Protein AF-A0AAU4NCE7-F1 (afdb_monomer_lite)

Radius of gyration: 22.69 Å; chains: 1; bounding box: 52×65×54 Å

Secondary structure (DSSP, 8-state):
--EETTEE--GGGSPPP-SS-HHHHHHHHHHHHHHHHHHHHHHHHHHHHHHHT--TTTHHHHHHHHHHHHHHHHHHHHHTT---HHHHHHHHHHHH-GGGHHHHHHHS-GGGTTT----SHHHHHHHHHHH-EE-SSTT-EEESSHHHHHHHHHHHHTTPEE---TT-TTEEEEEE-TT--EEEEEE-TTT--EEEEEE-TT--SPEEEEE-

pLDDT: mean 73.83, std 20.08, range [31.94, 96.88]

Structure (mmCIF, N/CA/C/O backbone):
data_AF-A0AAU4NCE7-F1
#
_entry.id   AF-A0AAU4NCE7-F1
#
loop_
_atom_site.group_PDB
_atom_site.id
_atom_site.type_symbol
_atom_site.label_atom_id
_atom_site.label_alt_id
_atom_site.label_comp_id
_atom_site.label_asym_id
_atom_site.label_entity_id
_atom_site.label_seq_id
_atom_site.pdbx_PDB_ins_code
_atom_site.Cartn_x
_atom_site.Cartn_y
_atom_site.Cartn_z
_atom_site.occupancy
_atom_site.B_iso_or_equiv
_atom_site.auth_seq_id
_atom_site.auth_comp_id
_atom_site.auth_asym_id
_atom_site.auth_atom_id
_atom_site.pdbx_PDB_model_num
ATOM 1 N N . MET A 1 1 ? 15.238 41.639 -14.223 1.00 40.75 1 MET A N 1
ATOM 2 C CA . MET A 1 1 ? 13.980 40.870 -14.276 1.00 40.75 1 MET A CA 1
ATOM 3 C C . MET A 1 1 ? 14.141 39.843 -15.374 1.00 40.75 1 MET A C 1
ATOM 5 O O . MET A 1 1 ? 14.480 40.242 -16.480 1.00 40.75 1 MET A O 1
ATOM 9 N N . ALA A 1 2 ? 14.028 38.560 -15.041 1.00 44.84 2 ALA A N 1
ATOM 10 C CA . ALA A 1 2 ? 13.994 37.487 -16.028 1.00 44.84 2 ALA A CA 1
ATOM 11 C C . ALA A 1 2 ? 12.524 37.169 -16.323 1.00 44.84 2 ALA A C 1
ATOM 13 O O . ALA A 1 2 ? 11.713 37.114 -15.399 1.00 44.84 2 ALA A O 1
ATOM 14 N N . GLU A 1 3 ? 12.193 37.033 -17.601 1.00 35.03 3 GLU A N 1
ATOM 15 C CA . GLU A 1 3 ? 10.848 36.752 -18.091 1.00 35.03 3 GLU A CA 1
ATOM 16 C C . GLU A 1 3 ? 10.830 35.312 -18.604 1.00 35.03 3 GLU A C 1
ATOM 18 O O . GLU A 1 3 ? 11.649 34.943 -19.448 1.00 35.03 3 GLU A O 1
ATOM 23 N N . ALA A 1 4 ? 9.926 34.498 -18.067 1.00 34.50 4 ALA A N 1
ATOM 24 C CA . ALA A 1 4 ? 9.590 33.195 -18.618 1.00 34.50 4 ALA A CA 1
ATOM 25 C C . ALA A 1 4 ? 8.107 33.241 -18.992 1.00 34.50 4 ALA A C 1
ATOM 27 O O . ALA A 1 4 ? 7.252 33.395 -18.123 1.00 34.50 4 ALA A O 1
ATOM 28 N N . ASP A 1 5 ? 7.835 33.180 -20.295 1.00 44.72 5 ASP A N 1
ATOM 29 C CA . ASP A 1 5 ? 6.490 33.079 -20.875 1.00 44.72 5 ASP A CA 1
ATOM 30 C C . ASP A 1 5 ? 5.496 34.168 -20.406 1.00 44.72 5 ASP A C 1
ATOM 32 O O . ASP A 1 5 ? 4.364 33.898 -20.015 1.00 44.72 5 ASP A O 1
ATOM 36 N N . GLY A 1 6 ? 5.932 35.436 -20.402 1.00 42.16 6 GLY A N 1
ATOM 37 C CA . GLY A 1 6 ? 5.073 36.593 -20.106 1.00 42.16 6 GLY A CA 1
ATOM 38 C C . GLY A 1 6 ? 4.747 36.823 -18.625 1.00 42.16 6 GLY A C 1
ATOM 39 O O . GLY A 1 6 ? 4.066 37.796 -18.293 1.00 42.16 6 GLY A O 1
ATOM 40 N N . CYS A 1 7 ? 5.247 35.981 -17.716 1.00 31.94 7 CYS A N 1
ATOM 41 C CA . CYS A 1 7 ? 5.107 36.179 -16.275 1.00 31.94 7 CYS A CA 1
ATOM 42 C C . CYS A 1 7 ? 6.356 36.846 -15.679 1.00 31.94 7 CYS A C 1
ATOM 44 O O . CYS A 1 7 ? 7.469 36.320 -15.740 1.00 31.94 7 CYS A O 1
ATOM 46 N N . LEU A 1 8 ? 6.160 38.012 -15.055 1.00 41.03 8 LEU A N 1
ATOM 47 C CA . LEU A 1 8 ? 7.196 38.709 -14.291 1.00 41.03 8 LEU A CA 1
ATOM 48 C C . LEU A 1 8 ? 7.414 37.992 -12.953 1.00 41.03 8 LEU A C 1
ATOM 50 O O . LEU A 1 8 ? 6.585 38.095 -12.050 1.00 41.03 8 LEU A O 1
ATOM 54 N N . VAL A 1 9 ? 8.533 37.281 -12.820 1.00 42.22 9 VAL A N 1
ATOM 55 C CA . VAL A 1 9 ? 8.905 36.595 -11.574 1.00 42.22 9 VAL A CA 1
ATOM 56 C C . VAL A 1 9 ? 9.708 37.541 -10.677 1.00 42.22 9 VAL A C 1
ATOM 58 O O . VAL A 1 9 ? 10.647 38.209 -11.128 1.00 42.22 9 VAL A O 1
ATOM 61 N N . ALA A 1 10 ? 9.317 37.623 -9.403 1.00 44.19 10 ALA A N 1
ATOM 62 C CA . ALA A 1 10 ? 9.968 38.469 -8.411 1.00 44.19 10 ALA A CA 1
ATOM 63 C C . ALA A 1 10 ? 11.375 37.931 -8.044 1.00 44.19 10 ALA A C 1
ATOM 65 O O . ALA A 1 10 ? 11.602 36.720 -8.079 1.00 44.19 10 ALA A O 1
ATOM 66 N N . PRO A 1 11 ? 12.362 38.799 -7.735 1.00 45.28 11 PRO A N 1
ATOM 67 C CA . PRO A 1 11 ? 13.763 38.386 -7.576 1.00 45.28 11 PRO A CA 1
ATOM 68 C C . PRO A 1 11 ? 14.018 37.423 -6.407 1.00 45.28 11 PRO A C 1
ATOM 70 O O . PRO A 1 11 ? 15.005 36.694 -6.420 1.00 45.28 11 PRO A O 1
ATOM 73 N N . ASP A 1 12 ? 13.136 37.408 -5.411 1.00 43.97 12 ASP A N 1
ATOM 74 C CA . ASP A 1 12 ? 13.156 36.514 -4.250 1.00 43.97 12 ASP A CA 1
ATOM 75 C C . ASP A 1 12 ? 12.801 35.058 -4.599 1.00 43.97 12 ASP A C 1
ATOM 77 O O . ASP A 1 12 ? 13.105 34.156 -3.825 1.00 43.97 12 ASP A O 1
ATOM 81 N N . TRP A 1 13 ? 12.235 34.816 -5.786 1.00 36.81 13 TRP A N 1
ATOM 82 C CA . TRP A 1 13 ? 11.986 33.478 -6.338 1.00 36.81 13 TRP A CA 1
ATOM 83 C C . TRP A 1 13 ? 13.136 32.987 -7.228 1.00 36.81 13 TRP A C 1
ATOM 85 O O . TRP A 1 13 ? 13.137 31.840 -7.674 1.00 36.81 13 TRP A O 1
ATOM 95 N N . SER A 1 14 ? 14.129 33.840 -7.502 1.00 39.47 14 SER A N 1
ATOM 96 C CA . SER A 1 14 ? 15.312 33.447 -8.263 1.00 39.47 14 SER A CA 1
ATOM 97 C C . SER A 1 14 ? 16.419 32.982 -7.318 1.00 39.47 14 SER A C 1
ATOM 99 O O . SER A 1 14 ? 17.022 33.773 -6.594 1.00 39.47 14 SER A O 1
ATOM 101 N N . VAL A 1 15 ? 16.691 31.676 -7.316 1.00 39.25 15 VAL A N 1
ATOM 102 C CA . VAL A 1 15 ? 17.840 31.111 -6.599 1.00 39.25 15 VAL A CA 1
ATOM 103 C C . VAL A 1 15 ? 19.118 31.618 -7.271 1.00 39.25 15 VAL A C 1
ATOM 105 O O . VAL A 1 15 ? 19.360 31.364 -8.453 1.00 39.25 15 VAL A O 1
ATOM 108 N N . VAL A 1 16 ? 19.925 32.368 -6.519 1.00 40.28 16 VAL A N 1
ATOM 109 C CA . VAL A 1 16 ? 21.229 32.872 -6.965 1.00 40.28 16 VAL A CA 1
ATOM 110 C C . VAL A 1 16 ? 22.142 31.694 -7.318 1.00 40.28 16 VAL A C 1
ATOM 112 O O . VAL A 1 16 ? 22.265 30.721 -6.579 1.00 40.28 16 VAL A O 1
ATOM 115 N N . SER A 1 17 ? 22.759 31.803 -8.491 1.00 44.19 17 SER A N 1
ATOM 116 C CA . SER A 1 17 ? 23.500 30.764 -9.198 1.00 44.19 17 SER A CA 1
ATOM 117 C C . SER A 1 17 ? 24.723 30.223 -8.460 1.00 44.19 17 SER A C 1
ATOM 119 O O . SER A 1 17 ? 25.537 31.006 -7.978 1.00 44.19 17 SER A O 1
ATOM 121 N N . ASN A 1 18 ? 24.957 28.916 -8.607 1.00 38.50 18 ASN A N 1
ATOM 122 C CA . ASN A 1 18 ? 26.301 28.360 -8.755 1.00 38.50 18 ASN A CA 1
ATOM 123 C C . ASN A 1 18 ? 26.332 27.353 -9.924 1.00 38.50 18 ASN A C 1
ATOM 125 O O . ASN A 1 18 ? 25.917 26.207 -9.803 1.00 38.50 18 ASN A O 1
ATOM 129 N N . GLY A 1 19 ? 26.852 27.798 -11.069 1.00 47.31 19 GLY A N 1
ATOM 130 C CA . GLY A 1 19 ? 27.834 27.020 -11.834 1.00 47.31 19 GLY A CA 1
ATOM 131 C C . GLY A 1 19 ? 27.413 25.940 -12.838 1.00 47.31 19 GLY A C 1
ATOM 132 O O . GLY A 1 19 ? 28.284 25.538 -13.603 1.00 47.31 19 GLY A O 1
ATOM 133 N N . VAL A 1 20 ? 26.156 25.496 -12.934 1.00 47.47 20 VAL A N 1
ATOM 134 C CA . VAL A 1 20 ? 25.699 24.643 -14.055 1.00 47.47 20 VAL A CA 1
ATOM 135 C C . VAL A 1 20 ? 24.314 25.110 -14.488 1.00 47.47 20 VAL A C 1
ATOM 137 O O . VAL A 1 20 ? 23.432 25.295 -13.655 1.00 47.47 20 VAL A O 1
ATOM 140 N N . SER A 1 21 ? 24.125 25.358 -15.787 1.00 51.94 21 SER A N 1
ATOM 141 C CA . SER A 1 21 ? 22.818 25.727 -16.339 1.00 51.94 21 SER A CA 1
ATOM 142 C C . SER A 1 21 ? 21.788 24.675 -15.921 1.00 51.94 21 SER A C 1
ATOM 144 O O . SER A 1 21 ? 21.914 23.513 -16.300 1.00 51.94 21 SER A O 1
ATOM 146 N N . HIS A 1 22 ? 20.780 25.065 -15.138 1.00 46.03 22 HIS A N 1
ATOM 147 C CA . HIS A 1 22 ? 19.687 24.182 -14.711 1.00 46.03 22 HIS A CA 1
ATOM 148 C C . HIS A 1 22 ? 19.039 23.494 -15.926 1.00 46.03 22 HIS A C 1
ATOM 150 O O . HIS A 1 22 ? 18.684 22.325 -15.872 1.00 46.03 22 HIS A O 1
ATOM 156 N N . THR A 1 23 ? 18.997 24.185 -17.069 1.00 47.62 23 THR A N 1
ATOM 157 C CA . THR A 1 23 ? 18.570 23.645 -18.364 1.00 47.62 23 THR A CA 1
ATOM 158 C C . THR A 1 23 ? 19.482 22.529 -18.870 1.00 47.62 23 THR A C 1
ATOM 160 O O . THR A 1 23 ? 18.984 21.553 -19.411 1.00 47.62 23 THR A O 1
ATOM 163 N N . ALA A 1 24 ? 20.801 22.639 -18.693 1.00 47.50 24 ALA A N 1
ATOM 164 C CA . ALA A 1 24 ? 21.745 21.583 -19.063 1.00 47.50 24 ALA A CA 1
ATOM 165 C C . ALA A 1 24 ? 21.629 20.365 -18.136 1.00 47.50 24 ALA A C 1
ATOM 167 O O . ALA A 1 24 ? 21.729 19.237 -18.607 1.00 47.50 24 ALA A O 1
ATOM 168 N N . VAL A 1 25 ? 21.361 20.584 -16.845 1.00 45.47 25 VAL A N 1
ATOM 169 C CA . VAL A 1 25 ? 21.084 19.502 -15.890 1.00 45.47 25 VAL A CA 1
ATOM 170 C C . VAL A 1 25 ? 19.778 18.799 -16.258 1.00 45.47 25 VAL A C 1
ATOM 172 O O . VAL A 1 25 ? 19.783 17.587 -16.432 1.00 45.47 25 VAL A O 1
ATOM 175 N N . ILE A 1 26 ? 18.686 19.538 -16.468 1.00 46.19 26 ILE A N 1
ATOM 176 C CA . ILE A 1 26 ? 17.392 18.978 -16.888 1.00 46.19 26 ILE A CA 1
ATOM 177 C C . ILE A 1 26 ? 17.526 18.255 -18.233 1.00 46.19 26 ILE A C 1
ATOM 179 O O . ILE A 1 26 ? 17.057 17.132 -18.367 1.00 46.19 26 ILE A O 1
ATOM 183 N N . ALA A 1 27 ? 18.220 18.840 -19.213 1.00 50.22 27 ALA A N 1
ATOM 184 C CA . ALA A 1 27 ? 18.457 18.199 -20.504 1.00 50.22 27 ALA A CA 1
ATOM 185 C C . ALA A 1 27 ? 19.277 16.907 -20.372 1.00 50.22 27 ALA A C 1
ATOM 187 O O . ALA A 1 27 ? 18.973 15.929 -21.048 1.00 50.22 27 ALA A O 1
ATOM 188 N N . ALA A 1 28 ? 20.276 16.874 -19.484 1.00 50.19 28 ALA A N 1
ATOM 189 C CA . ALA A 1 28 ? 21.044 15.664 -19.206 1.00 50.19 28 ALA A CA 1
ATOM 190 C C . ALA A 1 28 ? 20.180 14.571 -18.555 1.00 50.19 28 ALA A C 1
ATOM 192 O O . ALA A 1 28 ? 20.291 13.412 -18.941 1.00 50.19 28 ALA A O 1
ATOM 193 N N . HIS A 1 29 ? 19.279 14.932 -17.635 1.00 45.22 29 HIS A N 1
ATOM 194 C CA . HIS A 1 29 ? 18.345 13.980 -17.021 1.00 45.22 29 HIS A CA 1
ATOM 195 C C . HIS A 1 29 ? 17.312 13.464 -18.032 1.00 45.22 29 HIS A C 1
ATOM 197 O O . HIS A 1 29 ? 17.079 12.262 -18.102 1.00 45.22 29 HIS A O 1
ATOM 203 N N . VAL A 1 30 ? 16.753 14.336 -18.878 1.00 49.53 30 VAL A N 1
ATOM 204 C CA . VAL A 1 30 ? 15.848 13.940 -19.973 1.00 49.53 30 VAL A CA 1
ATOM 205 C C . VAL A 1 30 ? 16.557 13.009 -20.958 1.00 49.53 30 VAL A C 1
ATOM 207 O O . VAL A 1 30 ? 15.980 12.016 -21.394 1.00 49.53 30 VAL A O 1
ATOM 210 N N . GLN A 1 31 ? 17.819 13.288 -21.288 1.00 55.53 31 GLN A N 1
ATOM 211 C CA . GLN A 1 31 ? 18.601 12.431 -22.173 1.00 55.53 31 GLN A CA 1
ATOM 212 C C . GLN A 1 31 ? 18.894 11.066 -21.535 1.00 55.53 31 GLN A C 1
ATOM 214 O O . GLN A 1 31 ? 18.734 10.048 -22.203 1.00 55.53 31 GLN A O 1
ATOM 219 N N . ALA A 1 32 ? 19.242 11.031 -20.245 1.00 50.78 32 ALA A N 1
ATOM 220 C CA . ALA A 1 32 ? 19.423 9.785 -19.503 1.00 50.78 32 ALA A CA 1
ATOM 221 C C . ALA A 1 32 ? 18.132 8.947 -19.468 1.00 50.78 32 ALA A C 1
ATOM 223 O O . ALA A 1 32 ? 18.189 7.733 -19.647 1.00 50.78 32 ALA A O 1
ATOM 224 N N . LEU A 1 33 ? 16.970 9.596 -19.329 1.00 44.59 33 LEU A N 1
ATOM 225 C CA . LEU A 1 33 ? 15.654 8.954 -19.395 1.00 44.59 33 LEU A CA 1
ATOM 226 C C . LEU A 1 33 ? 15.401 8.310 -20.770 1.00 44.59 33 LEU A C 1
ATOM 228 O O . LEU A 1 33 ? 14.991 7.157 -20.854 1.00 44.59 33 LEU A O 1
ATOM 232 N N . ILE A 1 34 ? 15.689 9.041 -21.853 1.00 52.47 34 ILE A N 1
ATOM 233 C CA . ILE A 1 34 ? 15.546 8.557 -23.237 1.00 52.47 34 ILE A CA 1
ATOM 234 C C . ILE A 1 34 ? 16.486 7.376 -23.512 1.00 52.47 34 ILE A C 1
ATOM 236 O O . ILE A 1 34 ? 16.123 6.443 -24.231 1.00 52.47 34 ILE A O 1
ATOM 240 N N . ASP A 1 35 ? 17.706 7.418 -22.982 1.00 54.69 35 ASP A N 1
ATOM 241 C CA . ASP A 1 35 ? 18.686 6.354 -23.186 1.00 54.69 35 ASP A CA 1
ATOM 242 C C . ASP A 1 35 ? 18.330 5.098 -22.377 1.00 54.69 35 ASP A C 1
ATOM 244 O O . ASP A 1 35 ? 18.462 3.987 -22.898 1.00 54.69 35 ASP A O 1
ATOM 248 N N . ALA A 1 36 ? 17.790 5.263 -21.166 1.00 48.75 36 ALA A N 1
ATOM 249 C CA . ALA A 1 36 ? 17.225 4.173 -20.375 1.00 48.75 36 ALA A CA 1
ATOM 250 C C . ALA A 1 36 ? 16.020 3.521 -21.079 1.00 48.75 36 ALA A C 1
ATOM 252 O O . ALA A 1 36 ? 15.986 2.298 -21.206 1.00 48.75 36 ALA A O 1
ATOM 253 N N . ASP A 1 37 ? 15.095 4.318 -21.627 1.00 48.91 37 ASP A N 1
ATOM 254 C CA . ASP A 1 37 ? 13.931 3.829 -22.381 1.00 48.91 37 ASP A CA 1
ATOM 255 C C . ASP A 1 37 ? 14.347 3.042 -23.637 1.00 48.91 37 ASP A C 1
ATOM 257 O O . ASP A 1 37 ? 13.882 1.927 -23.878 1.00 48.91 37 ASP A O 1
ATOM 261 N N . LYS A 1 38 ? 15.327 3.550 -24.400 1.00 54.47 38 LYS A N 1
ATOM 262 C CA . LYS A 1 38 ? 15.902 2.823 -25.548 1.00 54.47 38 LYS A CA 1
ATOM 263 C C . LYS A 1 38 ? 16.593 1.525 -25.142 1.00 54.47 38 LYS A C 1
ATOM 265 O O . LYS A 1 38 ? 16.546 0.558 -25.902 1.00 54.47 38 LYS A O 1
ATOM 270 N N . SER A 1 39 ? 17.280 1.515 -24.001 1.00 47.66 39 SER A N 1
ATOM 271 C CA . SER A 1 39 ? 17.941 0.319 -23.477 1.00 47.66 39 SER A CA 1
ATOM 272 C C . SER A 1 39 ? 16.909 -0.738 -23.087 1.00 47.66 39 SER A C 1
ATOM 274 O O . SER A 1 39 ? 17.004 -1.879 -23.531 1.00 47.66 39 SER A O 1
ATOM 276 N N . ALA A 1 40 ? 15.862 -0.340 -22.359 1.00 47.00 40 ALA A N 1
ATOM 277 C CA . ALA A 1 40 ? 14.758 -1.217 -21.984 1.00 47.00 40 ALA A CA 1
ATOM 278 C C . ALA A 1 40 ? 14.029 -1.779 -23.216 1.00 47.00 40 ALA A C 1
ATOM 280 O O . ALA A 1 40 ? 13.801 -2.984 -23.298 1.00 47.00 40 ALA A O 1
ATOM 281 N N . ALA A 1 41 ? 13.733 -0.937 -24.212 1.00 48.50 41 ALA A N 1
ATOM 282 C CA . ALA A 1 41 ? 13.094 -1.366 -25.454 1.00 48.50 41 ALA A CA 1
ATOM 283 C C . ALA A 1 41 ? 13.927 -2.410 -26.218 1.00 48.50 41 ALA A C 1
ATOM 285 O O . ALA A 1 41 ? 13.368 -3.382 -26.719 1.00 48.50 41 ALA A O 1
ATOM 286 N N . ARG A 1 42 ? 15.258 -2.249 -26.271 1.00 54.78 42 ARG A N 1
ATOM 287 C CA . ARG A 1 42 ? 16.162 -3.235 -26.890 1.00 54.78 42 ARG A CA 1
ATOM 288 C C . ARG A 1 42 ? 16.213 -4.539 -26.111 1.00 54.78 42 ARG A C 1
ATOM 290 O O . ARG A 1 42 ? 16.115 -5.591 -26.718 1.00 54.78 42 ARG A O 1
ATOM 297 N N . SER A 1 43 ? 16.293 -4.477 -24.785 1.00 49.03 43 SER A N 1
ATOM 298 C CA . SER A 1 43 ? 16.284 -5.679 -23.948 1.00 49.03 43 SER A CA 1
ATOM 299 C C . SER A 1 43 ? 14.977 -6.466 -24.080 1.00 49.03 43 SER A C 1
ATOM 301 O O . SER A 1 43 ? 14.999 -7.694 -24.075 1.00 49.03 43 SER A O 1
ATOM 303 N N . ILE A 1 44 ? 13.842 -5.777 -24.240 1.00 50.34 44 ILE A N 1
ATOM 304 C CA . ILE A 1 44 ? 12.545 -6.408 -24.525 1.00 50.34 44 ILE A CA 1
ATOM 305 C C . ILE A 1 44 ? 12.543 -7.048 -25.919 1.00 50.34 44 ILE A C 1
ATOM 307 O O . ILE A 1 44 ? 12.027 -8.156 -26.065 1.00 50.34 44 ILE A O 1
ATOM 311 N N . ASP A 1 45 ? 13.111 -6.386 -26.928 1.00 54.56 45 ASP A N 1
ATOM 312 C CA . ASP A 1 45 ? 13.208 -6.913 -28.296 1.00 54.56 45 ASP A CA 1
ATOM 313 C C . ASP A 1 45 ? 14.125 -8.148 -28.357 1.00 54.56 45 ASP A C 1
ATOM 315 O O . ASP A 1 45 ? 13.739 -9.179 -28.902 1.00 54.56 45 ASP A O 1
ATOM 319 N N . ASP A 1 46 ? 15.274 -8.104 -27.679 1.00 52.44 46 ASP A N 1
ATOM 320 C CA . ASP A 1 46 ? 16.214 -9.223 -27.555 1.00 52.44 46 ASP A CA 1
ATOM 321 C C . ASP A 1 46 ? 15.589 -10.407 -26.795 1.00 52.44 46 ASP A C 1
ATOM 323 O O . ASP A 1 46 ? 15.709 -11.562 -27.213 1.00 52.44 46 ASP A O 1
ATOM 327 N N . ALA A 1 47 ? 14.864 -10.136 -25.703 1.00 48.44 47 ALA A N 1
ATOM 328 C CA . ALA A 1 47 ? 14.125 -11.160 -24.966 1.00 48.44 47 ALA A CA 1
ATOM 329 C C . ALA A 1 47 ? 12.978 -11.757 -25.802 1.00 48.44 47 ALA A C 1
ATOM 331 O O . ALA A 1 47 ? 12.739 -12.965 -25.754 1.00 48.44 47 ALA A O 1
ATOM 332 N N . SER A 1 48 ? 12.296 -10.933 -26.603 1.00 48.72 48 SER A N 1
ATOM 333 C CA . SER A 1 48 ? 11.227 -11.361 -27.516 1.00 48.72 48 SER A CA 1
ATOM 334 C C . SER A 1 48 ? 11.764 -12.204 -28.672 1.00 48.72 48 SER A C 1
ATOM 336 O O . SER A 1 48 ? 11.162 -13.218 -29.022 1.00 48.72 48 SER A O 1
ATOM 338 N N . ALA A 1 49 ? 12.917 -11.839 -29.234 1.00 54.41 49 ALA A N 1
ATOM 339 C CA . ALA A 1 49 ? 13.605 -12.622 -30.254 1.00 54.41 49 ALA A CA 1
ATOM 340 C C . ALA A 1 49 ? 14.043 -13.988 -29.703 1.00 54.41 49 ALA A C 1
ATOM 342 O O . ALA A 1 49 ? 13.797 -15.013 -30.334 1.00 54.41 49 ALA A O 1
ATOM 343 N N . ALA A 1 50 ? 14.588 -14.022 -28.483 1.00 49.09 50 ALA A N 1
ATOM 344 C CA . ALA A 1 50 ? 14.964 -15.266 -27.816 1.00 49.09 50 ALA A CA 1
ATOM 345 C C . ALA A 1 50 ? 13.759 -16.187 -27.526 1.00 49.09 50 ALA A C 1
ATOM 347 O O . ALA A 1 50 ? 13.895 -17.406 -27.597 1.00 49.09 50 ALA A O 1
ATOM 348 N N . LEU A 1 51 ? 12.574 -15.625 -27.247 1.00 43.88 51 LEU A N 1
ATOM 349 C CA . LEU A 1 51 ? 11.325 -16.379 -27.055 1.00 43.88 51 LEU A CA 1
ATOM 350 C C . LEU A 1 51 ? 10.824 -17.065 -28.335 1.00 43.88 51 LEU A C 1
ATOM 352 O O . LEU A 1 51 ? 10.205 -18.129 -28.259 1.00 43.88 51 LEU A O 1
ATOM 356 N N . LEU A 1 52 ? 11.073 -16.471 -29.506 1.00 55.72 52 LEU A N 1
ATOM 357 C CA . LEU A 1 52 ? 10.645 -17.013 -30.800 1.00 55.72 52 LEU A CA 1
ATOM 358 C C . LEU A 1 52 ? 11.494 -18.214 -31.259 1.00 55.72 52 LEU A C 1
ATOM 360 O O . LEU A 1 52 ? 11.012 -19.018 -32.057 1.00 55.72 52 LEU A O 1
ATOM 364 N N . ASP A 1 53 ? 12.699 -18.380 -30.707 1.00 58.00 53 ASP A N 1
ATOM 365 C CA . ASP A 1 53 ? 13.643 -19.451 -31.063 1.00 58.00 53 ASP A CA 1
ATOM 366 C C . ASP A 1 53 ? 13.442 -20.770 -30.275 1.00 58.00 53 ASP A C 1
ATOM 368 O O . ASP A 1 53 ? 14.072 -21.784 -30.580 1.00 58.00 53 ASP A O 1
ATOM 372 N N . GLY A 1 54 ? 12.508 -20.820 -29.313 1.00 46.44 54 GLY A N 1
ATOM 373 C CA . GLY A 1 54 ? 11.904 -22.077 -28.837 1.00 46.44 54 GLY A CA 1
ATOM 374 C C . GLY A 1 54 ? 12.709 -22.955 -27.856 1.00 46.44 54 GLY A C 1
ATOM 375 O O . GLY A 1 54 ? 12.342 -24.114 -27.655 1.00 46.44 54 GLY A O 1
ATOM 376 N N . GLU A 1 55 ? 13.755 -22.454 -27.193 1.00 46.00 55 GLU A N 1
ATOM 377 C CA . GLU A 1 55 ? 14.535 -23.215 -26.192 1.00 46.00 55 GLU A CA 1
ATOM 378 C C . GLU A 1 55 ? 13.910 -23.142 -24.779 1.00 46.00 55 GLU A C 1
ATOM 380 O O . GLU A 1 55 ? 13.882 -22.070 -24.196 1.00 46.00 55 GLU A O 1
ATOM 385 N N . PRO A 1 56 ? 13.491 -24.244 -24.123 1.00 42.75 56 PRO A N 1
ATOM 386 C CA . PRO A 1 56 ? 12.700 -24.239 -22.875 1.00 42.75 56 PRO A CA 1
ATOM 387 C C . PRO A 1 56 ? 13.408 -23.730 -21.589 1.00 42.75 56 PRO A C 1
ATOM 389 O O . PRO A 1 56 ? 13.050 -24.117 -20.480 1.00 42.75 56 PRO A O 1
ATOM 392 N N . ARG A 1 57 ? 14.383 -22.822 -21.694 1.00 42.41 57 ARG A N 1
ATOM 393 C CA . ARG A 1 57 ? 15.079 -22.143 -20.586 1.00 42.41 57 ARG A CA 1
ATOM 394 C C . ARG A 1 57 ? 14.526 -20.735 -20.284 1.00 42.41 57 ARG A C 1
ATOM 396 O O . ARG A 1 57 ? 15.156 -19.969 -19.561 1.00 42.41 57 ARG A O 1
ATOM 403 N N . HIS A 1 58 ? 13.356 -20.390 -20.827 1.00 40.81 58 HIS A N 1
ATOM 404 C CA . HIS A 1 58 ? 12.822 -19.022 -20.939 1.00 40.81 58 HIS A CA 1
ATOM 405 C C . HIS A 1 58 ? 12.365 -18.319 -19.644 1.00 40.81 58 HIS A C 1
ATOM 407 O O . HIS A 1 58 ? 11.945 -17.170 -19.718 1.00 40.81 58 HIS A O 1
ATOM 413 N N . PHE A 1 59 ? 12.437 -18.943 -18.465 1.00 43.94 59 PHE A N 1
ATOM 414 C CA . PHE A 1 59 ? 11.989 -18.283 -17.226 1.00 43.94 59 PHE A CA 1
ATOM 415 C C . PHE A 1 59 ? 13.010 -17.254 -16.709 1.00 43.94 59 PHE A C 1
ATOM 417 O O . PHE A 1 59 ? 12.647 -16.182 -16.238 1.00 43.94 59 PHE A O 1
ATOM 424 N N . VAL A 1 60 ? 14.304 -17.553 -16.858 1.00 43.47 60 VAL A N 1
ATOM 425 C CA . VAL A 1 60 ? 15.392 -16.715 -16.331 1.00 43.47 60 VAL A CA 1
ATOM 426 C C . VAL A 1 60 ? 15.606 -15.435 -17.162 1.00 43.47 60 VAL A C 1
ATOM 428 O O . VAL A 1 60 ? 15.708 -14.371 -16.559 1.00 43.47 60 VAL A O 1
ATOM 431 N N . PRO A 1 61 ? 15.615 -15.459 -18.513 1.00 44.31 61 PRO A N 1
ATOM 432 C CA . PRO A 1 61 ? 15.814 -14.237 -19.303 1.00 44.31 61 PRO A CA 1
ATOM 433 C C . PRO A 1 61 ? 14.669 -13.223 -19.182 1.00 44.31 61 PRO A C 1
ATOM 435 O O . PRO A 1 61 ? 14.921 -12.023 -19.176 1.00 44.31 61 PRO A O 1
ATOM 438 N N . LEU A 1 62 ? 13.424 -13.693 -19.054 1.00 47.84 62 LEU A N 1
ATOM 439 C CA . LEU A 1 62 ? 12.240 -12.840 -18.909 1.00 47.84 62 LEU A CA 1
ATOM 440 C C . LEU A 1 62 ? 12.211 -12.148 -17.539 1.00 47.84 62 LEU A C 1
ATOM 442 O O . LEU A 1 62 ? 11.991 -10.942 -17.473 1.00 47.84 62 LEU A O 1
ATOM 446 N N . ALA A 1 63 ? 12.518 -12.889 -16.468 1.00 50.50 63 ALA A N 1
ATOM 447 C CA . ALA A 1 63 ? 12.652 -12.335 -15.121 1.00 50.50 63 ALA A CA 1
ATOM 448 C C . ALA A 1 63 ? 13.811 -11.327 -15.027 1.00 50.50 63 ALA A C 1
ATOM 450 O O . ALA A 1 63 ? 13.648 -10.252 -14.459 1.00 50.50 63 ALA A O 1
ATOM 451 N N . ILE A 1 64 ? 14.959 -11.625 -15.653 1.00 53.88 64 ILE A N 1
ATOM 452 C CA . ILE A 1 64 ? 16.085 -10.682 -15.736 1.00 53.88 64 ILE A CA 1
ATOM 453 C C . ILE A 1 64 ? 15.678 -9.427 -16.520 1.00 53.88 64 ILE A C 1
ATOM 455 O O . ILE A 1 64 ? 15.938 -8.318 -16.066 1.00 53.88 64 ILE A O 1
ATOM 459 N N . GLY A 1 65 ? 15.019 -9.575 -17.672 1.00 62.16 65 GLY A N 1
ATOM 460 C CA . GLY A 1 65 ? 14.559 -8.438 -18.475 1.00 62.16 65 GLY A CA 1
ATOM 461 C C . GLY A 1 65 ? 13.583 -7.534 -17.719 1.00 62.16 65 GLY A C 1
ATOM 462 O O . GLY A 1 65 ? 13.704 -6.311 -17.792 1.00 62.16 65 GLY A O 1
ATOM 463 N N . LEU A 1 66 ? 12.663 -8.125 -16.950 1.00 64.75 66 LEU A N 1
ATOM 464 C CA . LEU A 1 66 ? 11.742 -7.383 -16.095 1.00 64.75 66 LEU A CA 1
ATOM 465 C C . LEU A 1 66 ? 12.480 -6.655 -14.969 1.00 64.75 66 LEU A C 1
ATOM 467 O O . LEU A 1 66 ? 12.234 -5.470 -14.776 1.00 64.75 66 LEU A O 1
ATOM 471 N N . ALA A 1 67 ? 13.419 -7.318 -14.288 1.00 67.19 67 ALA A N 1
ATOM 472 C CA . ALA A 1 67 ? 14.195 -6.700 -13.216 1.00 67.19 67 ALA A CA 1
ATOM 473 C C . ALA A 1 67 ? 14.957 -5.457 -13.698 1.00 67.19 67 ALA A C 1
ATOM 475 O O . ALA A 1 67 ? 14.861 -4.395 -13.089 1.00 67.19 67 ALA A O 1
ATOM 476 N N . TRP A 1 68 ? 15.617 -5.545 -14.858 1.00 69.62 68 TRP A N 1
ATOM 477 C CA . TRP A 1 68 ? 16.286 -4.395 -15.476 1.00 69.62 68 TRP A CA 1
ATOM 478 C C . TRP A 1 68 ? 15.312 -3.284 -15.882 1.00 69.62 68 TRP A C 1
ATOM 480 O O . TRP A 1 68 ? 15.631 -2.104 -15.741 1.00 69.62 68 TRP A O 1
ATOM 490 N N . ALA A 1 69 ? 14.133 -3.634 -16.402 1.00 69.56 69 ALA A N 1
ATOM 491 C CA . ALA A 1 69 ? 13.122 -2.650 -16.779 1.00 69.56 69 ALA A CA 1
ATOM 492 C C . ALA A 1 69 ? 12.543 -1.925 -15.552 1.00 69.56 69 ALA A C 1
ATOM 494 O O . ALA A 1 69 ? 12.378 -0.705 -15.591 1.00 69.56 69 ALA A O 1
ATOM 495 N N . VAL A 1 70 ? 12.277 -2.657 -14.467 1.00 72.94 70 VAL A N 1
ATOM 496 C CA . VAL A 1 70 ? 11.824 -2.114 -13.180 1.00 72.94 70 VAL A CA 1
ATOM 497 C C . VAL A 1 70 ? 12.897 -1.201 -12.593 1.00 72.94 70 VAL A C 1
ATOM 499 O O . VAL A 1 70 ? 12.610 -0.045 -12.293 1.00 72.94 70 VAL A O 1
ATOM 502 N N . GLU A 1 71 ? 14.147 -1.659 -12.522 1.00 75.94 71 GLU A N 1
ATOM 503 C CA . GLU A 1 71 ? 15.268 -0.862 -12.022 1.00 75.94 71 GLU A CA 1
ATOM 504 C C . GLU A 1 71 ? 15.451 0.433 -12.831 1.00 75.94 71 GLU A C 1
ATOM 506 O O . GLU A 1 71 ? 15.558 1.519 -12.255 1.00 75.94 71 GLU A O 1
ATOM 511 N N . ALA A 1 72 ? 15.445 0.354 -14.165 1.00 72.06 72 ALA A N 1
ATOM 512 C CA . ALA A 1 72 ? 15.571 1.526 -15.029 1.00 72.06 72 ALA A CA 1
ATOM 513 C C . ALA A 1 72 ? 14.406 2.511 -14.840 1.00 72.06 72 ALA A C 1
ATOM 515 O O . ALA A 1 72 ? 14.630 3.722 -14.773 1.00 72.06 72 ALA A O 1
ATOM 516 N N . ALA A 1 73 ? 13.176 2.005 -14.714 1.00 71.06 73 ALA A N 1
ATOM 517 C CA . ALA A 1 73 ? 11.996 2.823 -14.459 1.00 71.06 73 ALA A CA 1
ATOM 518 C C . ALA A 1 73 ? 12.073 3.529 -13.096 1.00 71.06 73 ALA A C 1
ATOM 520 O O . ALA A 1 73 ? 11.765 4.715 -13.002 1.00 71.06 73 ALA A O 1
ATOM 521 N N . VAL A 1 74 ? 12.544 2.844 -12.053 1.00 74.31 74 VAL A N 1
ATOM 522 C CA . VAL A 1 74 ? 12.733 3.424 -10.714 1.00 74.31 74 VAL A CA 1
ATOM 523 C C . VAL A 1 74 ? 13.761 4.547 -10.745 1.00 74.31 74 VAL A C 1
ATOM 525 O O . VAL A 1 74 ? 13.471 5.657 -10.301 1.00 74.31 74 VAL A O 1
ATOM 528 N N . HIS A 1 75 ? 14.932 4.313 -11.342 1.00 71.25 75 HIS A N 1
ATOM 529 C CA . HIS A 1 75 ? 15.955 5.351 -11.489 1.00 71.25 75 HIS A CA 1
ATOM 530 C C . HIS A 1 75 ? 15.441 6.558 -12.281 1.00 71.25 75 HIS A C 1
ATOM 532 O O . HIS A 1 75 ? 15.711 7.702 -11.914 1.00 71.25 75 HIS A O 1
ATOM 538 N N . ALA A 1 76 ? 14.667 6.314 -13.339 1.00 68.12 76 ALA A N 1
ATOM 539 C CA . ALA A 1 76 ? 14.016 7.351 -14.127 1.00 68.12 76 ALA A CA 1
ATOM 540 C C . ALA A 1 76 ? 13.015 8.179 -13.296 1.00 68.12 76 ALA A C 1
ATOM 542 O O . ALA A 1 76 ? 13.002 9.406 -13.394 1.00 68.12 76 ALA A O 1
ATOM 543 N N . MET A 1 77 ? 12.217 7.535 -12.441 1.00 74.38 77 MET A N 1
ATOM 544 C CA . MET A 1 77 ? 11.271 8.212 -11.547 1.00 74.38 77 MET A CA 1
ATOM 545 C C . MET A 1 77 ? 11.978 9.024 -10.457 1.00 74.38 77 MET A C 1
ATOM 547 O O . MET A 1 77 ? 11.604 10.173 -10.219 1.00 74.38 77 MET A O 1
ATOM 551 N N . ILE A 1 78 ? 13.040 8.484 -9.853 1.00 71.75 78 ILE A N 1
ATOM 552 C CA . ILE A 1 78 ? 13.881 9.213 -8.890 1.00 71.75 78 ILE A CA 1
ATOM 553 C C . ILE A 1 78 ? 14.514 10.438 -9.561 1.00 71.75 78 ILE A C 1
ATOM 555 O O . ILE A 1 78 ? 14.457 11.542 -9.024 1.00 71.75 78 ILE A O 1
ATOM 559 N N . ALA A 1 79 ? 15.063 10.272 -10.768 1.00 64.88 79 ALA A N 1
ATOM 560 C CA . ALA A 1 79 ? 15.619 11.366 -11.564 1.00 64.88 79 ALA A CA 1
ATOM 561 C C . ALA A 1 79 ? 14.571 12.438 -11.917 1.00 64.88 79 ALA A C 1
ATOM 563 O O . ALA A 1 79 ? 14.906 13.617 -12.030 1.00 64.88 79 ALA A O 1
ATOM 564 N N . ALA A 1 80 ? 13.306 12.040 -12.064 1.00 61.91 80 ALA A N 1
ATOM 565 C CA . ALA A 1 80 ? 12.173 12.939 -12.257 1.00 61.91 80 ALA A CA 1
ATOM 566 C C . ALA A 1 80 ? 11.649 13.568 -10.947 1.00 61.91 80 ALA A C 1
ATOM 568 O O . ALA A 1 80 ? 10.745 14.402 -10.996 1.00 61.91 80 ALA A O 1
ATOM 569 N N . GLY A 1 81 ? 12.215 13.208 -9.790 1.00 62.91 81 GLY A N 1
ATOM 570 C CA . GLY A 1 81 ? 11.861 13.763 -8.483 1.00 62.91 81 GLY A CA 1
ATOM 571 C C . GLY A 1 81 ? 10.675 13.085 -7.795 1.00 62.91 81 GLY A C 1
ATOM 572 O O . GLY A 1 81 ? 10.083 13.682 -6.898 1.00 62.91 81 GLY A O 1
ATOM 573 N N . VAL A 1 82 ? 10.303 11.863 -8.189 1.00 73.69 82 VAL A N 1
ATOM 574 C CA . VAL A 1 82 ? 9.331 11.062 -7.429 1.00 73.69 82 VAL A CA 1
ATOM 575 C C . VAL A 1 82 ? 9.989 10.618 -6.122 1.00 73.69 82 VAL A C 1
ATOM 577 O O . VAL A 1 82 ? 11.081 10.060 -6.144 1.00 73.69 82 VAL A O 1
ATOM 580 N N . LEU A 1 83 ? 9.340 10.887 -4.986 1.00 76.00 83 LEU A N 1
ATOM 581 C CA . LEU A 1 83 ? 9.883 10.596 -3.648 1.00 76.00 83 LEU A CA 1
ATOM 582 C C . LEU A 1 83 ? 9.091 9.532 -2.876 1.00 76.00 83 LEU A C 1
ATOM 584 O O . LEU A 1 83 ? 9.593 9.011 -1.889 1.00 76.00 83 LEU A O 1
ATOM 588 N N . SER A 1 84 ? 7.863 9.217 -3.300 1.00 84.25 84 SER A N 1
ATOM 589 C CA . SER A 1 84 ? 7.036 8.189 -2.656 1.00 84.25 84 SER A CA 1
ATOM 590 C C . SER A 1 84 ? 7.281 6.829 -3.301 1.00 84.25 84 SER A C 1
ATOM 592 O O . SER A 1 84 ? 7.143 6.678 -4.518 1.00 84.25 84 SER A O 1
ATOM 594 N N . VAL A 1 85 ? 7.589 5.844 -2.459 1.00 87.19 85 VAL A N 1
ATOM 595 C CA . VAL A 1 85 ? 7.717 4.430 -2.831 1.00 87.19 85 VAL A CA 1
ATOM 596 C C . VAL A 1 85 ? 6.396 3.917 -3.401 1.00 87.19 85 VAL A C 1
ATOM 598 O O . VAL A 1 85 ? 6.386 3.325 -4.478 1.00 87.19 85 VAL A O 1
ATOM 601 N N . GLY A 1 86 ? 5.271 4.244 -2.758 1.00 85.38 86 GLY A N 1
ATOM 602 C CA . GLY A 1 86 ? 3.933 3.928 -3.255 1.00 85.38 86 GLY A CA 1
ATOM 603 C C . GLY A 1 86 ? 3.673 4.476 -4.656 1.00 85.38 86 GLY A C 1
ATOM 604 O O . GLY A 1 86 ? 3.225 3.743 -5.532 1.00 85.38 86 GLY A O 1
ATOM 605 N N . ALA A 1 87 ? 4.019 5.740 -4.920 1.00 82.06 87 ALA A N 1
ATOM 606 C CA . ALA A 1 87 ? 3.842 6.341 -6.245 1.00 82.06 87 ALA A CA 1
ATOM 607 C C . ALA A 1 87 ? 4.657 5.627 -7.337 1.00 82.06 87 ALA A C 1
ATOM 609 O O . ALA A 1 87 ? 4.160 5.428 -8.447 1.00 82.06 87 ALA A O 1
ATOM 610 N N . MET A 1 88 ? 5.890 5.218 -7.024 1.00 84.31 88 MET A N 1
ATOM 611 C CA . MET A 1 88 ? 6.714 4.432 -7.945 1.00 84.31 88 MET A CA 1
ATOM 612 C C . MET A 1 88 ? 6.130 3.037 -8.172 1.00 84.31 88 MET A C 1
ATOM 614 O O . MET A 1 88 ? 6.001 2.606 -9.316 1.00 84.31 88 MET A O 1
ATOM 618 N N . ALA A 1 89 ? 5.726 2.358 -7.100 1.00 87.38 89 ALA A N 1
ATOM 619 C CA . ALA A 1 89 ? 5.095 1.047 -7.158 1.00 87.38 89 ALA A CA 1
ATOM 620 C C . ALA A 1 89 ? 3.801 1.080 -7.990 1.00 87.38 89 ALA A C 1
ATOM 622 O O . ALA A 1 89 ? 3.622 0.252 -8.879 1.00 87.38 89 ALA A O 1
ATOM 623 N N . PHE A 1 90 ? 2.954 2.098 -7.811 1.00 86.06 90 PHE A N 1
ATOM 624 C CA . PHE A 1 90 ? 1.766 2.303 -8.641 1.00 86.06 90 PHE A CA 1
ATOM 625 C C . PHE A 1 90 ? 2.094 2.538 -10.111 1.00 86.06 90 PHE A C 1
ATOM 627 O O . PHE A 1 90 ? 1.412 1.990 -10.967 1.00 86.06 90 PHE A O 1
ATOM 634 N N . ALA A 1 91 ? 3.129 3.316 -10.431 1.00 80.50 91 ALA A N 1
ATOM 635 C CA . ALA A 1 91 ? 3.526 3.529 -11.821 1.00 80.50 91 ALA A CA 1
ATOM 636 C C . ALA A 1 91 ? 3.995 2.225 -12.491 1.00 80.50 91 ALA A C 1
ATOM 638 O O . ALA A 1 91 ? 3.712 1.991 -13.668 1.00 80.50 91 ALA A O 1
ATOM 639 N N . LEU A 1 92 ? 4.681 1.360 -11.739 1.00 82.88 92 LEU A N 1
ATOM 640 C CA . LEU A 1 92 ? 5.081 0.032 -12.203 1.00 82.88 92 LEU A CA 1
ATOM 641 C C . LEU A 1 92 ? 3.856 -0.873 -12.394 1.00 82.88 92 LEU A C 1
ATOM 643 O O . LEU A 1 92 ? 3.715 -1.487 -13.450 1.00 82.88 92 LEU A O 1
ATOM 647 N N . VAL A 1 93 ? 2.930 -0.894 -11.435 1.00 86.00 93 VAL A N 1
ATOM 648 C CA . VAL A 1 93 ? 1.675 -1.659 -11.525 1.00 86.00 93 VAL A CA 1
ATOM 649 C C . VAL A 1 93 ? 0.795 -1.174 -12.683 1.00 86.00 93 VAL A C 1
ATOM 651 O O . VAL A 1 93 ? 0.292 -1.993 -13.446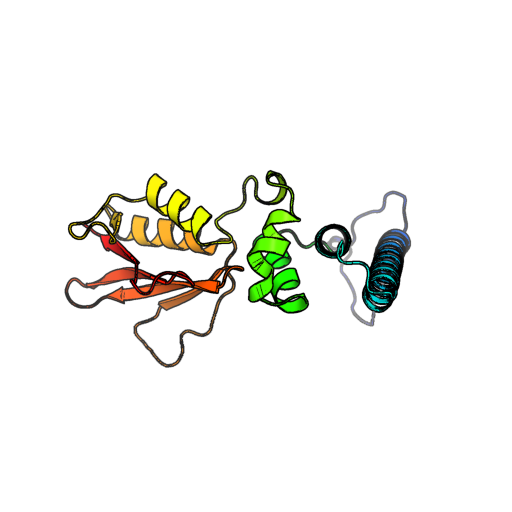 1.00 86.00 93 VAL A O 1
ATOM 654 N N . ASP A 1 94 ? 0.664 0.134 -12.904 1.00 81.19 94 ASP A N 1
ATOM 655 C CA . ASP A 1 94 ? -0.074 0.693 -14.047 1.00 81.19 94 ASP A CA 1
ATOM 656 C C . ASP A 1 94 ? 0.580 0.306 -15.389 1.00 81.19 94 ASP A C 1
ATOM 658 O O . ASP A 1 94 ? -0.101 0.169 -16.410 1.00 81.19 94 ASP A O 1
ATOM 662 N N . ARG A 1 95 ? 1.908 0.114 -15.408 1.00 79.00 95 ARG A N 1
ATOM 663 C CA . ARG A 1 95 ? 2.669 -0.232 -16.616 1.00 79.00 95 ARG A CA 1
ATOM 664 C C . ARG A 1 95 ? 2.649 -1.723 -16.946 1.00 79.00 95 ARG A C 1
ATOM 666 O O . ARG A 1 95 ? 2.576 -2.064 -18.133 1.00 79.00 95 ARG A O 1
ATOM 673 N N . PHE A 1 96 ? 2.797 -2.572 -15.932 1.00 77.88 96 PHE A N 1
ATOM 674 C CA . PHE A 1 96 ? 3.009 -4.018 -16.065 1.00 77.88 96 PHE A CA 1
ATOM 675 C C . PHE A 1 96 ? 1.791 -4.854 -15.650 1.00 77.88 96 PHE A C 1
ATOM 677 O O . PHE A 1 96 ? 1.703 -6.020 -16.028 1.00 77.88 96 PHE A O 1
ATOM 684 N N . GLY A 1 97 ? 0.825 -4.249 -14.962 1.00 80.81 97 GLY A N 1
ATOM 685 C CA . GLY A 1 97 ? -0.368 -4.898 -14.432 1.00 80.81 97 GLY A CA 1
ATOM 686 C C . GLY A 1 97 ? -0.195 -5.364 -12.987 1.00 80.81 97 GLY A C 1
ATOM 687 O O . GLY A 1 97 ? 0.900 -5.709 -12.551 1.00 80.81 97 GLY A O 1
ATOM 688 N N . ILE A 1 98 ? -1.309 -5.410 -12.253 1.00 85.50 98 ILE A N 1
ATOM 689 C CA . ILE A 1 98 ? -1.354 -5.879 -10.859 1.00 85.50 98 ILE A CA 1
ATOM 690 C C . ILE A 1 98 ? -0.982 -7.359 -10.719 1.00 85.50 98 ILE A C 1
ATOM 692 O O . ILE A 1 98 ? -0.341 -7.743 -9.751 1.00 85.50 98 ILE A O 1
ATOM 696 N N . ASP A 1 99 ? -1.280 -8.172 -11.736 1.00 84.56 99 ASP A N 1
ATOM 697 C CA . ASP A 1 99 ? -0.895 -9.589 -11.781 1.00 84.56 99 ASP A CA 1
ATOM 698 C C . ASP A 1 99 ? 0.636 -9.785 -11.822 1.00 84.56 99 ASP A C 1
ATOM 700 O O . ASP A 1 99 ? 1.124 -10.896 -11.627 1.00 84.56 99 ASP A O 1
ATOM 704 N N . ALA A 1 100 ? 1.400 -8.720 -12.099 1.00 81.69 100 ALA A N 1
ATOM 705 C CA . ALA A 1 100 ? 2.857 -8.720 -12.076 1.00 81.69 100 ALA A CA 1
ATOM 706 C C . ALA A 1 100 ? 3.441 -8.218 -10.743 1.00 81.69 100 ALA A C 1
ATOM 708 O O . ALA A 1 100 ? 4.660 -8.078 -10.662 1.00 81.69 100 ALA A O 1
ATOM 709 N N . TRP A 1 101 ? 2.614 -7.938 -9.723 1.00 89.00 101 TRP A N 1
ATOM 710 C CA . TRP A 1 101 ? 3.060 -7.378 -8.441 1.00 89.00 101 TRP A CA 1
ATOM 711 C C . TRP A 1 101 ? 4.212 -8.168 -7.822 1.00 89.00 101 TRP A C 1
ATOM 713 O O . TRP A 1 101 ? 5.255 -7.577 -7.574 1.00 89.00 101 TRP A O 1
ATOM 723 N N . ASP A 1 102 ? 4.080 -9.487 -7.675 1.00 86.25 102 ASP A N 1
ATOM 724 C CA . ASP A 1 102 ? 5.131 -10.323 -7.078 1.00 86.25 102 ASP A CA 1
ATOM 725 C C . ASP A 1 102 ? 6.462 -10.178 -7.826 1.00 86.25 102 ASP A C 1
ATOM 727 O O . ASP A 1 102 ? 7.521 -10.025 -7.229 1.00 86.25 102 ASP A O 1
ATOM 731 N N . ALA A 1 103 ? 6.409 -10.137 -9.160 1.00 81.06 103 ALA A N 1
ATOM 732 C CA . ALA A 1 103 ? 7.599 -9.993 -9.988 1.00 81.06 103 ALA A CA 1
ATOM 733 C C . ALA A 1 103 ? 8.192 -8.571 -9.941 1.00 81.06 103 ALA A C 1
ATOM 735 O O . ALA A 1 103 ? 9.403 -8.409 -10.086 1.00 81.06 103 ALA A O 1
ATOM 736 N N . ILE A 1 104 ? 7.357 -7.541 -9.753 1.00 81.88 104 ILE A N 1
ATOM 737 C CA . ILE A 1 104 ? 7.795 -6.159 -9.510 1.00 81.88 104 ILE A CA 1
ATOM 738 C C . ILE A 1 104 ? 8.458 -6.059 -8.135 1.00 81.88 104 ILE A C 1
ATOM 740 O O . ILE A 1 104 ? 9.540 -5.489 -8.028 1.00 81.88 104 ILE A O 1
ATOM 744 N N . HIS A 1 105 ? 7.820 -6.614 -7.105 1.00 87.00 105 HIS A N 1
ATOM 745 C CA . HIS A 1 105 ? 8.311 -6.613 -5.736 1.00 87.00 105 HIS A CA 1
ATOM 746 C C . HIS A 1 105 ? 9.657 -7.343 -5.645 1.00 87.00 105 HIS A C 1
ATOM 748 O O . HIS A 1 105 ? 10.620 -6.770 -5.149 1.00 87.00 105 HIS A O 1
ATOM 754 N N . ASP A 1 106 ? 9.771 -8.539 -6.232 1.00 85.12 106 ASP A N 1
ATOM 755 C CA . ASP A 1 106 ? 11.015 -9.324 -6.278 1.00 85.12 106 ASP A CA 1
ATOM 756 C C . ASP A 1 106 ? 12.146 -8.642 -7.068 1.00 85.12 106 ASP A C 1
ATOM 758 O O . ASP A 1 106 ? 13.329 -8.907 -6.842 1.00 85.12 106 ASP A O 1
ATOM 762 N N . ALA A 1 107 ? 11.800 -7.790 -8.037 1.00 79.44 107 ALA A N 1
ATOM 763 C CA . ALA A 1 107 ? 12.769 -7.025 -8.815 1.00 79.44 107 ALA A CA 1
ATOM 764 C C . ALA A 1 107 ? 13.329 -5.814 -8.054 1.00 79.44 107 ALA A C 1
ATOM 766 O O . ALA A 1 107 ? 14.389 -5.297 -8.420 1.00 79.44 107 ALA A O 1
ATOM 767 N N . LEU A 1 108 ? 12.623 -5.341 -7.028 1.00 80.19 108 LEU A N 1
ATOM 768 C CA . LEU A 1 108 ? 13.038 -4.216 -6.205 1.00 80.19 108 LEU A CA 1
ATOM 769 C C . LEU A 1 108 ? 13.874 -4.733 -5.025 1.00 80.19 108 LEU A C 1
ATOM 771 O O . LEU A 1 108 ? 13.505 -5.713 -4.386 1.00 80.19 108 LEU A O 1
ATOM 775 N N . PRO A 1 109 ? 15.015 -4.101 -4.704 1.00 76.38 109 PRO A N 1
ATOM 776 C CA . PRO A 1 109 ? 15.770 -4.489 -3.520 1.00 76.38 109 PRO A CA 1
ATOM 777 C C . PRO A 1 109 ? 14.981 -4.125 -2.256 1.00 76.38 109 PRO A C 1
ATOM 779 O O . PRO A 1 109 ? 14.415 -3.040 -2.206 1.00 76.38 109 PRO A O 1
ATOM 782 N N . ASP A 1 110 ? 15.032 -4.943 -1.198 1.00 77.56 110 ASP A N 1
ATOM 783 C CA . ASP A 1 110 ? 14.340 -4.667 0.081 1.00 77.56 110 ASP A CA 1
ATOM 784 C C . ASP A 1 110 ? 14.614 -3.252 0.628 1.00 77.56 110 ASP A C 1
ATOM 786 O O . ASP A 1 110 ? 13.739 -2.600 1.192 1.00 77.56 110 ASP A O 1
ATOM 790 N N . SER A 1 111 ? 15.826 -2.728 0.402 1.00 77.19 111 SER A N 1
ATOM 791 C CA . SER A 1 111 ? 16.217 -1.363 0.782 1.00 77.19 111 SER A CA 1
ATOM 792 C C . SER A 1 111 ? 15.373 -0.264 0.129 1.00 77.19 111 SER A C 1
ATOM 794 O O . SER A 1 111 ? 15.396 0.871 0.586 1.00 77.19 111 SER A O 1
ATOM 796 N N . PHE A 1 112 ? 14.679 -0.565 -0.968 1.00 79.25 112 PHE A N 1
ATOM 797 C CA . PHE A 1 112 ? 13.758 0.352 -1.633 1.00 79.25 112 PHE A CA 1
ATOM 798 C C . PHE A 1 112 ? 12.510 0.623 -0.788 1.00 79.25 112 PHE A C 1
ATOM 800 O O . PHE A 1 112 ? 11.994 1.736 -0.802 1.00 79.25 112 PHE A O 1
ATOM 807 N N . PHE A 1 113 ? 12.053 -0.381 -0.041 1.00 81.75 113 PHE A N 1
ATOM 808 C CA . PHE A 1 113 ? 10.904 -0.286 0.859 1.00 81.75 113 PHE A CA 1
ATOM 809 C C . PHE A 1 113 ? 11.311 0.096 2.283 1.00 81.75 113 PHE A C 1
ATOM 811 O O . PHE A 1 113 ? 10.460 0.324 3.138 1.00 81.75 113 PHE A O 1
ATOM 818 N N . GLN A 1 114 ? 12.616 0.165 2.549 1.00 76.62 114 GLN A N 1
ATOM 819 C CA . GLN A 1 114 ? 13.133 0.558 3.847 1.00 76.62 114 GLN A CA 1
ATOM 820 C C . GLN A 1 114 ? 12.659 1.976 4.190 1.00 76.62 114 GLN A C 1
ATOM 822 O O . GLN A 1 114 ? 12.811 2.899 3.393 1.00 76.62 114 GLN A O 1
ATOM 827 N N . ASP A 1 115 ? 12.089 2.126 5.385 1.00 77.62 115 ASP A N 1
ATOM 828 C CA . ASP A 1 115 ? 11.504 3.367 5.910 1.00 77.62 115 ASP A CA 1
ATOM 829 C C . ASP A 1 115 ? 10.248 3.870 5.165 1.00 77.62 115 ASP A C 1
AT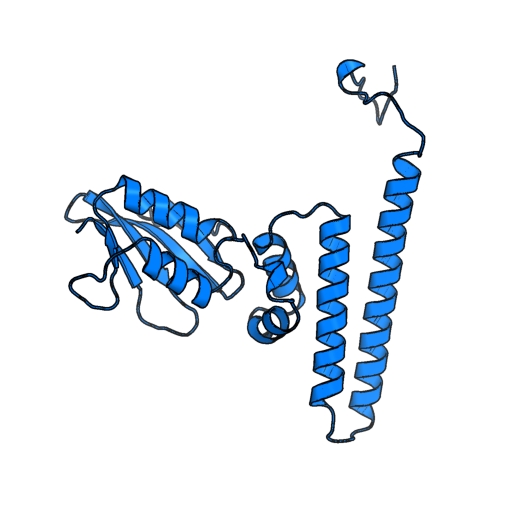OM 831 O O . ASP A 1 115 ? 9.797 4.987 5.419 1.00 77.62 115 ASP A O 1
ATOM 835 N N . ALA A 1 116 ? 9.666 3.065 4.271 1.00 84.38 116 ALA A N 1
ATOM 836 C CA . ALA A 1 116 ? 8.359 3.342 3.690 1.00 84.38 116 ALA A CA 1
ATOM 837 C C . ALA A 1 116 ? 7.250 2.669 4.509 1.00 84.38 116 ALA A C 1
ATOM 839 O O . ALA A 1 116 ? 7.418 1.552 4.999 1.00 84.38 116 ALA A O 1
ATOM 840 N N . GLY A 1 117 ? 6.088 3.315 4.592 1.00 87.88 117 GLY A N 1
ATOM 841 C CA . GLY A 1 117 ? 4.852 2.666 5.005 1.00 87.88 117 GLY A CA 1
ATOM 842 C C . GLY A 1 117 ? 4.449 1.517 4.069 1.00 87.88 117 GLY A C 1
ATOM 843 O O . GLY A 1 117 ? 5.088 1.259 3.041 1.00 87.88 117 GLY A O 1
ATOM 844 N N . PRO A 1 118 ? 3.362 0.808 4.397 1.00 93.75 118 PRO A N 1
ATOM 845 C CA . PRO A 1 118 ? 3.009 -0.435 3.732 1.00 93.75 118 PRO A CA 1
ATOM 846 C C . PRO A 1 118 ? 2.629 -0.214 2.265 1.00 93.75 118 PRO A C 1
ATOM 848 O O . PRO A 1 118 ? 1.805 0.640 1.938 1.00 93.75 118 PRO A O 1
ATOM 851 N N . VAL A 1 119 ? 3.199 -1.035 1.383 1.00 92.81 119 VAL A N 1
ATOM 852 C CA . VAL A 1 119 ? 2.886 -1.072 -0.058 1.00 92.81 119 VAL A CA 1
ATOM 853 C C . VAL A 1 119 ? 2.100 -2.320 -0.465 1.00 92.81 119 VAL A C 1
ATOM 855 O O . VAL A 1 119 ? 1.668 -2.428 -1.612 1.00 92.81 119 VAL A O 1
ATOM 858 N N . ASP A 1 120 ? 1.900 -3.253 0.465 1.00 93.75 120 ASP A N 1
ATOM 859 C CA . ASP A 1 120 ? 1.195 -4.503 0.228 1.00 93.75 120 ASP A CA 1
ATOM 860 C C . ASP A 1 120 ? 0.532 -5.080 1.489 1.00 93.75 120 ASP A C 1
ATOM 862 O O . ASP A 1 120 ? 0.608 -4.538 2.597 1.00 93.75 120 ASP A O 1
ATOM 866 N N . ALA A 1 121 ? -0.135 -6.218 1.312 1.00 94.31 121 ALA A N 1
ATOM 867 C CA . ALA A 1 121 ? -0.782 -6.976 2.366 1.00 94.31 121 ALA A CA 1
ATOM 868 C C . ALA A 1 121 ? 0.165 -7.428 3.490 1.00 94.31 121 ALA A C 1
ATOM 870 O O . ALA A 1 121 ? -0.319 -7.603 4.614 1.00 94.31 121 ALA A O 1
ATOM 871 N N . ALA A 1 122 ? 1.453 -7.650 3.211 1.00 92.56 122 ALA A N 1
ATOM 872 C CA . ALA A 1 122 ? 2.427 -8.084 4.210 1.00 92.56 122 ALA A CA 1
ATOM 873 C C . ALA A 1 122 ? 2.811 -6.913 5.122 1.00 92.56 122 ALA A C 1
ATOM 875 O O . ALA A 1 122 ? 2.648 -7.018 6.337 1.00 92.56 122 ALA A O 1
ATOM 876 N N . GLY A 1 123 ? 3.155 -5.758 4.546 1.00 93.12 123 GLY A N 1
ATOM 877 C CA . GLY A 1 123 ? 3.404 -4.536 5.311 1.00 93.12 123 GLY A CA 1
ATOM 878 C C . GLY A 1 123 ? 2.185 -4.103 6.132 1.00 93.12 123 GLY A C 1
ATOM 879 O O . GLY A 1 123 ? 2.318 -3.629 7.258 1.00 93.12 123 GLY A O 1
ATOM 880 N N . VAL A 1 124 ? 0.968 -4.326 5.621 1.00 95.25 124 VAL A N 1
ATOM 881 C CA . VAL A 1 124 ? -0.260 -4.108 6.403 1.00 95.25 124 VAL A CA 1
ATOM 882 C C . VAL A 1 124 ? -0.313 -5.003 7.645 1.00 95.25 124 VAL A C 1
ATOM 884 O O . VAL A 1 124 ? -0.744 -4.539 8.699 1.00 95.25 124 VAL A O 1
ATOM 887 N N . ASP A 1 125 ? 0.095 -6.273 7.555 1.00 94.62 125 ASP A N 1
ATOM 888 C CA . ASP A 1 125 ? 0.130 -7.147 8.735 1.00 94.62 125 ASP A CA 1
ATOM 889 C C . ASP A 1 125 ? 1.152 -6.674 9.763 1.00 94.62 125 ASP A C 1
ATOM 891 O O . ASP A 1 125 ? 0.852 -6.722 10.957 1.00 94.62 125 ASP A O 1
ATOM 895 N N . ASP A 1 126 ? 2.304 -6.179 9.320 1.00 94.19 126 ASP A N 1
ATOM 896 C CA . ASP A 1 126 ? 3.335 -5.640 10.207 1.00 94.19 126 ASP A CA 1
ATOM 897 C C . ASP A 1 126 ? 2.808 -4.423 10.979 1.00 94.19 126 ASP A C 1
ATOM 899 O O . ASP A 1 126 ? 2.792 -4.435 12.212 1.00 94.19 126 ASP A O 1
ATOM 903 N N . VAL A 1 127 ? 2.212 -3.445 10.284 1.00 95.50 127 VAL A N 1
ATOM 904 C CA . VAL A 1 127 ? 1.588 -2.268 10.919 1.00 95.50 127 VAL A CA 1
ATOM 905 C C . VAL A 1 127 ? 0.492 -2.674 11.908 1.00 95.50 127 VAL A C 1
ATOM 907 O O . VAL A 1 127 ? 0.410 -2.151 13.022 1.00 95.50 127 VAL A O 1
ATOM 910 N N . LEU A 1 128 ? -0.367 -3.630 11.541 1.00 95.75 128 LEU A N 1
ATOM 911 C CA . LEU A 1 128 ? -1.408 -4.111 12.449 1.00 95.75 128 LEU A CA 1
ATOM 912 C C . LEU A 1 128 ? -0.815 -4.840 13.660 1.00 95.75 128 LEU A C 1
ATOM 914 O O . LEU A 1 128 ? -1.371 -4.744 14.755 1.00 95.75 128 LEU A O 1
ATOM 918 N N . ASN A 1 129 ? 0.270 -5.590 13.501 1.00 94.88 129 ASN A N 1
ATOM 919 C CA . ASN A 1 129 ? 0.942 -6.277 14.603 1.00 94.88 129 ASN A CA 1
ATOM 920 C C . ASN A 1 129 ? 1.614 -5.323 15.580 1.00 94.88 129 ASN A C 1
ATOM 922 O O . ASN A 1 129 ? 1.550 -5.579 16.783 1.00 94.88 129 ASN A O 1
ATOM 926 N N . ASP A 1 130 ? 2.140 -4.212 15.082 1.00 95.25 130 ASP A N 1
ATOM 927 C CA . ASP A 1 130 ? 2.839 -3.235 15.904 1.00 95.25 130 ASP A CA 1
ATOM 928 C C . ASP A 1 130 ? 1.889 -2.259 16.607 1.00 95.25 130 ASP A C 1
ATOM 930 O O . ASP A 1 130 ? 2.102 -1.915 17.771 1.00 95.25 130 ASP A O 1
ATOM 934 N N . LEU A 1 131 ? 0.818 -1.831 15.931 1.00 95.75 131 LEU A N 1
ATOM 935 C CA . LEU A 1 131 ? -0.034 -0.735 16.411 1.00 95.75 131 LEU A CA 1
ATOM 936 C C . LEU A 1 131 ? -1.375 -1.175 17.005 1.00 95.75 131 LEU A C 1
ATOM 938 O O . LEU A 1 131 ? -2.136 -0.340 17.496 1.00 95.75 131 LEU A O 1
ATOM 942 N N . THR A 1 132 ? -1.719 -2.463 16.943 1.00 96.19 132 THR A N 1
ATOM 943 C CA . THR A 1 132 ? -3.045 -2.933 17.368 1.00 96.19 132 THR A CA 1
ATOM 944 C C . THR A 1 132 ? -2.998 -4.250 18.126 1.00 96.19 132 THR A C 1
ATOM 946 O O . THR A 1 132 ? -2.114 -5.083 17.934 1.00 96.19 132 THR A O 1
ATOM 949 N N . GLU A 1 133 ? -4.027 -4.496 18.931 1.00 95.56 133 GLU A N 1
ATOM 950 C CA . GLU A 1 133 ? -4.216 -5.773 19.609 1.00 95.56 133 GLU A CA 1
ATOM 951 C C . GLU A 1 133 ? -5.218 -6.666 18.861 1.00 95.56 133 GLU A C 1
ATOM 953 O O . GLU A 1 133 ? -6.145 -6.170 18.214 1.00 95.56 133 GLU A O 1
ATOM 958 N N . PRO A 1 134 ? -5.119 -8.000 18.977 1.00 94.31 134 PRO A N 1
ATOM 959 C CA . PRO A 1 134 ? -6.168 -8.901 18.514 1.00 94.31 134 PRO A CA 1
ATOM 960 C C . PRO A 1 134 ? -7.504 -8.657 19.233 1.00 94.31 134 PRO A C 1
ATOM 962 O O . PRO A 1 134 ? -7.581 -8.638 20.461 1.00 94.31 134 PRO A O 1
ATOM 965 N N . GLY A 1 135 ? -8.586 -8.534 18.466 1.00 88.94 135 GLY A N 1
ATOM 966 C CA . GLY A 1 135 ? -9.944 -8.409 18.987 1.00 88.94 135 GLY A CA 1
ATOM 967 C C . GLY A 1 135 ? -10.599 -9.751 19.330 1.00 88.94 135 GLY A C 1
ATOM 968 O O . GLY A 1 135 ? -10.047 -10.836 19.146 1.00 88.94 135 GLY A O 1
ATOM 969 N N . ARG A 1 136 ? -11.865 -9.697 19.772 1.00 84.00 136 ARG A N 1
ATOM 970 C CA . ARG A 1 136 ? -12.642 -10.895 20.165 1.00 84.00 136 ARG A CA 1
ATOM 971 C C . ARG A 1 136 ? -12.754 -11.957 19.062 1.00 84.00 136 ARG A C 1
ATOM 973 O O . ARG A 1 136 ? -12.845 -13.149 19.353 1.00 84.00 136 ARG A O 1
ATOM 980 N N . ARG A 1 137 ? -12.820 -11.532 17.798 1.00 82.31 137 ARG A N 1
ATOM 981 C CA . ARG A 1 137 ? -12.627 -12.412 16.638 1.00 82.31 137 ARG A CA 1
ATOM 982 C C . ARG A 1 137 ? -11.182 -12.226 16.205 1.00 82.31 137 ARG A C 1
ATOM 984 O O . ARG A 1 137 ? -10.828 -11.094 15.919 1.00 82.31 137 ARG A O 1
ATOM 991 N N . GLY A 1 138 ? -10.404 -13.305 16.107 1.00 76.88 138 GLY A N 1
ATOM 992 C CA . GLY A 1 138 ? -8.951 -13.224 15.885 1.00 76.88 138 GLY A CA 1
ATOM 993 C C . GLY A 1 138 ? -8.507 -12.484 14.617 1.00 76.88 138 GLY A C 1
ATOM 994 O O . GLY A 1 138 ? -7.364 -12.064 14.539 1.00 76.88 138 GLY A O 1
ATOM 995 N N . VAL A 1 139 ? -9.408 -12.285 13.652 1.00 86.19 139 VAL A N 1
ATOM 996 C CA . VAL A 1 139 ? -9.145 -11.485 12.444 1.00 86.19 139 VAL A CA 1
ATOM 997 C C . VAL A 1 139 ? -9.355 -9.986 12.622 1.00 86.19 139 VAL A C 1
ATOM 999 O O . VAL A 1 139 ? -8.928 -9.206 11.787 1.00 86.19 139 VAL A O 1
ATOM 1002 N N . ASN A 1 140 ? -10.083 -9.576 13.656 1.00 91.75 140 ASN A N 1
ATOM 1003 C CA . ASN A 1 140 ? -10.318 -8.174 13.934 1.00 91.75 140 ASN A CA 1
ATOM 1004 C C . ASN A 1 140 ? -9.202 -7.686 14.841 1.00 91.75 140 ASN A C 1
ATOM 1006 O O . ASN A 1 140 ? -8.682 -8.439 15.666 1.00 91.75 140 ASN A O 1
ATOM 1010 N N . ARG A 1 141 ? -8.904 -6.405 14.728 1.00 95.44 141 ARG A N 1
ATOM 1011 C CA . ARG A 1 141 ? -7.948 -5.707 15.562 1.00 95.44 141 ARG A CA 1
ATOM 1012 C C . ARG A 1 141 ? -8.651 -4.627 16.367 1.00 95.44 141 ARG A C 1
ATOM 1014 O O . ARG A 1 141 ? -9.733 -4.163 15.987 1.00 95.44 141 ARG A O 1
ATOM 1021 N N . GLN A 1 142 ? -8.054 -4.271 17.490 1.00 94.69 142 GLN A N 1
ATOM 1022 C CA . GLN A 1 142 ? -8.587 -3.276 18.399 1.00 94.69 142 GLN A CA 1
ATOM 1023 C C . GLN A 1 142 ? -7.501 -2.322 18.890 1.00 94.69 142 GLN A C 1
ATOM 1025 O O . GLN A 1 142 ? -6.335 -2.700 18.994 1.00 94.69 142 GLN A O 1
ATOM 1030 N N . VAL A 1 143 ? -7.916 -1.099 19.195 1.00 94.81 143 VAL A N 1
ATOM 1031 C CA . VAL A 1 143 ? -7.074 -0.030 19.745 1.00 94.81 143 VAL A CA 1
ATOM 1032 C C . VAL A 1 143 ? -7.754 0.620 20.952 1.00 94.81 143 VAL A C 1
ATOM 1034 O O . VAL A 1 143 ? -8.921 0.333 21.251 1.00 94.81 143 VAL A O 1
ATOM 1037 N N . GLU A 1 144 ? -7.032 1.470 21.682 1.00 92.62 144 GLU A N 1
ATOM 1038 C CA . GLU A 1 144 ? -7.533 2.052 22.930 1.00 92.62 144 GLU A CA 1
ATOM 1039 C C . GLU A 1 144 ? -8.478 3.235 22.717 1.00 92.62 144 GLU A C 1
ATOM 1041 O O . GLU A 1 144 ? -9.390 3.437 23.526 1.00 92.62 144 GLU A O 1
ATOM 1046 N N . SER A 1 145 ? -8.277 3.999 21.643 1.00 92.44 145 SER A N 1
ATOM 1047 C CA . SER A 1 145 ? -9.000 5.239 21.385 1.00 92.44 145 SER A CA 1
ATOM 1048 C C . SER A 1 145 ? -9.314 5.468 19.906 1.00 92.44 145 SER A C 1
ATOM 1050 O O . SER A 1 145 ? -8.773 4.830 19.007 1.00 92.44 145 SER A O 1
ATOM 1052 N N . GLU A 1 146 ? -10.223 6.408 19.652 1.00 91.19 146 GLU A N 1
ATOM 1053 C CA . GLU A 1 146 ? -10.562 6.859 18.298 1.00 91.19 146 GLU A CA 1
ATOM 1054 C C . GLU A 1 146 ? -9.370 7.536 17.599 1.00 91.19 146 GLU A C 1
ATOM 1056 O O . GLU A 1 146 ? -9.212 7.423 16.385 1.00 91.19 146 GLU A O 1
ATOM 1061 N N . GLU A 1 147 ? -8.517 8.219 18.367 1.00 92.94 147 GLU A N 1
ATOM 1062 C CA . GLU A 1 147 ? -7.282 8.824 17.864 1.00 92.94 147 GLU A CA 1
ATOM 1063 C C . GLU A 1 147 ? -6.326 7.746 17.345 1.00 92.94 147 GLU A C 1
ATOM 1065 O O . GLU A 1 147 ? -5.788 7.887 16.250 1.00 92.94 147 GLU A O 1
ATOM 1070 N N . ASP A 1 148 ? -6.223 6.618 18.052 1.00 94.69 148 ASP A N 1
ATOM 1071 C CA . ASP A 1 148 ? -5.412 5.480 17.611 1.00 94.69 148 ASP A CA 1
ATOM 1072 C C . ASP A 1 148 ? -5.969 4.845 16.331 1.00 94.69 148 ASP A C 1
ATOM 1074 O O . ASP A 1 148 ? -5.203 4.435 15.465 1.00 94.69 148 ASP A O 1
ATOM 1078 N N . VAL A 1 149 ? -7.300 4.795 16.160 1.00 94.75 149 VAL A N 1
ATOM 1079 C CA . VAL A 1 149 ? -7.899 4.335 14.892 1.00 94.75 149 VAL A CA 1
ATOM 1080 C C . VAL A 1 149 ? -7.434 5.233 13.751 1.00 94.75 149 VAL A C 1
ATOM 1082 O O . VAL A 1 149 ? -7.087 4.734 12.682 1.00 94.75 149 VAL A O 1
ATOM 1085 N N . ARG A 1 150 ? -7.409 6.554 13.960 1.00 94.94 150 ARG A N 1
ATOM 1086 C CA . ARG A 1 150 ? -6.942 7.473 12.923 1.00 94.94 150 ARG A CA 1
ATOM 1087 C C . ARG A 1 150 ? -5.446 7.320 12.657 1.00 94.94 150 ARG A C 1
ATOM 1089 O O . ARG A 1 150 ? -5.077 7.238 11.493 1.00 94.94 150 ARG A O 1
ATOM 1096 N N . ALA A 1 151 ? -4.624 7.209 13.697 1.00 95.69 151 ALA A N 1
ATOM 1097 C CA . ALA A 1 151 ? -3.183 7.011 13.555 1.00 95.69 151 ALA A CA 1
ATOM 1098 C C . ALA A 1 151 ? -2.855 5.728 12.773 1.00 95.69 151 ALA A C 1
ATOM 1100 O O . ALA A 1 151 ? -2.062 5.763 11.839 1.00 95.69 151 ALA A O 1
ATOM 1101 N N . VAL A 1 152 ? -3.534 4.617 13.084 1.00 96.88 152 VAL A N 1
ATOM 1102 C CA . VAL A 1 152 ? -3.390 3.361 12.332 1.00 96.88 152 VAL A CA 1
ATOM 1103 C C . VAL A 1 152 ? -3.820 3.542 10.878 1.00 96.88 152 VAL A C 1
ATOM 1105 O O . VAL A 1 152 ? -3.172 3.017 9.982 1.00 96.88 152 VAL A O 1
ATOM 1108 N N . PHE A 1 153 ? -4.903 4.277 10.615 1.00 96.88 153 PHE A N 1
ATOM 1109 C CA . PHE A 1 153 ? -5.336 4.542 9.244 1.00 96.88 153 PHE A CA 1
ATOM 1110 C C . PHE A 1 153 ? -4.316 5.371 8.455 1.00 96.88 153 PHE A C 1
ATOM 1112 O O . PHE A 1 153 ? -4.035 5.040 7.305 1.00 96.88 153 PHE A O 1
ATOM 1119 N N . ASP A 1 154 ? -3.766 6.425 9.056 1.00 96.19 154 ASP A N 1
ATOM 1120 C CA . ASP A 1 154 ? -2.772 7.280 8.406 1.00 96.19 154 ASP A CA 1
ATOM 1121 C C . ASP A 1 154 ? -1.495 6.483 8.084 1.00 96.19 154 ASP A C 1
ATOM 1123 O O . ASP A 1 154 ? -1.016 6.545 6.954 1.00 96.19 154 ASP A O 1
ATOM 1127 N N . GLU A 1 155 ? -1.026 5.640 9.011 1.00 96.38 155 GLU A N 1
ATOM 1128 C CA . GLU A 1 155 ? 0.118 4.743 8.784 1.00 96.38 155 GLU A CA 1
ATOM 1129 C C . GLU A 1 155 ? -0.157 3.749 7.646 1.00 96.38 155 GLU A C 1
ATOM 1131 O O . GLU A 1 155 ? 0.612 3.623 6.697 1.00 96.38 155 GLU A O 1
ATOM 1136 N N . LEU A 1 156 ? -1.311 3.078 7.693 1.00 96.81 156 LEU A N 1
ATOM 1137 C CA . LEU A 1 156 ? -1.710 2.085 6.696 1.00 96.81 156 LEU A CA 1
ATOM 1138 C C . LEU A 1 156 ? -1.869 2.664 5.283 1.00 96.81 156 LEU A C 1
ATOM 1140 O O . LEU A 1 156 ? -1.844 1.916 4.309 1.00 96.81 156 LEU A O 1
ATOM 1144 N N . THR A 1 157 ? -2.093 3.972 5.161 1.00 96.19 157 THR A N 1
ATOM 1145 C CA . THR A 1 157 ? -2.386 4.631 3.882 1.00 96.19 157 THR A CA 1
ATOM 1146 C C . THR A 1 157 ? -1.267 5.540 3.393 1.00 96.19 157 THR A C 1
ATOM 1148 O O . THR A 1 157 ? -1.422 6.149 2.334 1.00 96.19 157 THR A O 1
ATOM 1151 N N . GLU A 1 158 ? -0.128 5.587 4.089 1.00 93.94 158 GLU A N 1
ATOM 1152 C CA . GLU A 1 158 ? 0.986 6.490 3.781 1.00 93.94 158 GLU A CA 1
ATOM 1153 C C . GLU A 1 158 ? 1.474 6.358 2.325 1.00 93.94 158 GLU A C 1
ATOM 1155 O O . GLU A 1 158 ? 1.702 7.356 1.640 1.00 93.94 158 GLU A O 1
ATOM 1160 N N . GLN A 1 159 ? 1.568 5.123 1.823 1.00 92.50 159 GLN A N 1
ATOM 1161 C CA . GLN A 1 159 ? 1.967 4.819 0.443 1.00 92.50 159 GLN A CA 1
ATOM 1162 C C . GLN A 1 159 ? 0.772 4.512 -0.477 1.00 92.50 159 GLN A C 1
ATOM 1164 O O . GLN A 1 159 ? 0.944 4.111 -1.630 1.00 92.50 159 GLN A O 1
ATOM 1169 N N . GLY A 1 160 ? -0.452 4.693 0.019 1.00 91.12 160 GLY A N 1
ATOM 1170 C CA . GLY A 1 160 ? -1.675 4.367 -0.697 1.00 91.12 160 GLY A CA 1
ATOM 1171 C C . GLY A 1 160 ? -2.105 5.439 -1.697 1.00 91.12 160 GLY A C 1
ATOM 1172 O O . GLY A 1 160 ? -1.894 6.640 -1.526 1.00 91.12 160 GLY A O 1
ATOM 1173 N N . ARG A 1 161 ? -2.826 5.009 -2.733 1.00 92.00 161 ARG A N 1
ATOM 1174 C CA . ARG A 1 161 ? -3.544 5.895 -3.655 1.00 92.00 161 ARG A CA 1
ATOM 1175 C C . ARG A 1 161 ? -4.972 6.090 -3.167 1.00 92.00 161 ARG A C 1
ATOM 1177 O O . ARG A 1 161 ? -5.699 5.118 -2.984 1.00 92.00 161 ARG A O 1
ATOM 1184 N N . ALA A 1 162 ? -5.417 7.339 -3.053 1.00 92.81 162 ALA A N 1
ATOM 1185 C CA . ALA A 1 162 ? -6.817 7.636 -2.762 1.00 92.81 162 ALA A CA 1
ATOM 1186 C C . ALA A 1 162 ? -7.740 7.130 -3.888 1.00 92.81 162 ALA A C 1
ATOM 1188 O O . ALA A 1 162 ? -7.526 7.413 -5.071 1.00 92.81 162 ALA A O 1
ATOM 1189 N N . VAL A 1 163 ? -8.806 6.421 -3.519 1.00 90.88 163 VAL A N 1
ATOM 1190 C CA . VAL A 1 163 ? -9.812 5.876 -4.440 1.00 90.88 163 VAL A CA 1
ATOM 1191 C C . VAL A 1 163 ? -11.172 6.498 -4.140 1.00 90.88 163 VAL A C 1
ATOM 1193 O O . VAL A 1 163 ? -11.498 6.832 -3.002 1.00 90.88 163 VAL A O 1
ATOM 1196 N N . ARG A 1 164 ? -12.008 6.656 -5.174 1.00 85.00 164 ARG A N 1
ATOM 1197 C CA . ARG A 1 164 ? -13.376 7.157 -4.994 1.00 85.00 164 ARG A CA 1
ATOM 1198 C C . ARG A 1 164 ? -14.149 6.283 -4.001 1.00 85.00 164 ARG A C 1
ATOM 1200 O O . ARG A 1 164 ? -14.260 5.071 -4.168 1.00 85.00 164 ARG A O 1
ATOM 1207 N N . THR A 1 165 ? -14.764 6.934 -3.021 1.00 80.56 165 THR A N 1
ATOM 1208 C CA . THR A 1 165 ? -15.601 6.319 -1.980 1.00 80.56 165 THR A CA 1
ATOM 1209 C C . THR A 1 165 ? -16.989 5.893 -2.486 1.00 80.56 165 THR A C 1
ATOM 1211 O O . THR A 1 165 ? -17.718 5.183 -1.792 1.00 80.56 165 THR A O 1
ATOM 1214 N N . GLY A 1 166 ? -17.348 6.270 -3.720 1.00 77.75 166 GLY A N 1
ATOM 1215 C CA . GLY A 1 166 ? -18.671 6.037 -4.303 1.00 77.75 166 GLY A CA 1
ATOM 1216 C C . GLY A 1 166 ? -19.754 6.888 -3.631 1.00 77.75 166 GLY A C 1
ATOM 1217 O O . GLY A 1 166 ? -19.462 7.927 -3.049 1.00 77.75 166 GLY A O 1
ATOM 1218 N N . ASP A 1 167 ? -21.008 6.434 -3.687 1.00 75.38 167 ASP A N 1
ATOM 1219 C CA . ASP A 1 167 ? -22.163 7.169 -3.137 1.00 75.38 167 ASP A CA 1
ATOM 1220 C C . ASP A 1 167 ? -22.424 6.882 -1.642 1.00 75.38 167 ASP A C 1
ATOM 1222 O O . ASP A 1 167 ? -23.444 7.283 -1.074 1.00 75.38 167 ASP A O 1
ATOM 1226 N N . SER A 1 168 ? -21.530 6.147 -0.976 1.00 76.44 168 SER A N 1
ATOM 1227 C CA . SER A 1 168 ? -21.727 5.755 0.419 1.00 76.44 168 SER A CA 1
ATOM 1228 C C . SER A 1 168 ? -21.310 6.874 1.369 1.00 76.44 168 SER A C 1
ATOM 1230 O O . SER A 1 168 ? -20.136 7.039 1.680 1.00 76.44 168 SER A O 1
ATOM 1232 N N . VAL A 1 169 ? -22.299 7.567 1.935 1.00 73.75 169 VAL A N 1
ATOM 1233 C CA . VAL A 1 169 ? -22.109 8.637 2.940 1.00 73.75 169 VAL A CA 1
ATOM 1234 C C . VAL A 1 169 ? -21.410 8.146 4.221 1.00 73.75 169 VAL A C 1
ATOM 1236 O O . VAL A 1 169 ? -20.998 8.941 5.057 1.00 73.75 169 VAL A O 1
ATOM 1239 N N . LYS A 1 170 ? -21.289 6.827 4.412 1.00 85.31 170 LYS A N 1
ATOM 1240 C CA . LYS A 1 170 ? -20.618 6.245 5.580 1.00 85.31 170 LYS A CA 1
ATOM 1241 C C . LYS A 1 170 ? -19.108 6.106 5.406 1.00 85.31 170 LYS A C 1
ATOM 1243 O O . LYS A 1 170 ? -18.418 5.939 6.406 1.00 85.31 170 LYS A O 1
ATOM 1248 N N . ILE A 1 171 ? -18.615 6.111 4.170 1.00 89.12 171 ILE A N 1
ATOM 1249 C CA . ILE A 1 171 ? -17.186 5.993 3.886 1.00 89.12 171 ILE A CA 1
ATOM 1250 C C . ILE A 1 171 ? -16.598 7.397 3.928 1.00 89.12 171 ILE A C 1
ATOM 1252 O O . ILE A 1 171 ? -17.019 8.264 3.166 1.00 89.12 171 ILE A O 1
ATOM 1256 N N . ILE A 1 172 ? -15.646 7.600 4.831 1.00 90.31 172 ILE A N 1
ATOM 1257 C CA . ILE A 1 172 ? -14.943 8.872 4.982 1.00 90.31 172 ILE A CA 1
ATOM 1258 C C . ILE A 1 172 ? -13.835 8.928 3.936 1.00 90.31 172 ILE A C 1
ATOM 1260 O O . ILE A 1 172 ? -13.822 9.811 3.084 1.00 90.31 172 ILE A O 1
ATOM 1264 N N . GLU A 1 173 ? -12.959 7.925 3.956 1.00 93.44 173 GLU A N 1
ATOM 1265 C CA . GLU A 1 173 ? -11.772 7.845 3.113 1.00 93.44 173 GLU A CA 1
ATOM 1266 C C . GLU A 1 173 ? -11.564 6.409 2.639 1.00 93.44 173 GLU A C 1
ATOM 1268 O O . GLU A 1 173 ? -11.896 5.442 3.331 1.00 93.44 173 GLU A O 1
ATOM 1273 N N . ARG A 1 174 ? -11.019 6.268 1.432 1.00 94.81 174 ARG A N 1
ATOM 1274 C CA . ARG A 1 174 ? -10.662 4.976 0.861 1.00 94.81 174 ARG A CA 1
ATOM 1275 C C . ARG A 1 174 ? -9.360 5.101 0.096 1.00 94.81 174 ARG A C 1
ATOM 1277 O O . ARG A 1 174 ? -9.217 5.990 -0.740 1.00 94.81 174 ARG A O 1
ATOM 1284 N N . TYR A 1 175 ? -8.469 4.167 0.364 1.00 96.12 175 TYR A N 1
ATOM 1285 C CA . TYR A 1 175 ? -7.180 4.032 -0.278 1.00 96.12 175 TYR A CA 1
ATOM 1286 C C . TYR A 1 175 ? -7.012 2.605 -0.789 1.00 96.12 175 TYR A C 1
ATOM 1288 O O . TYR A 1 175 ? -7.708 1.674 -0.374 1.00 96.12 175 TYR A O 1
ATOM 1296 N N . GLU A 1 176 ? -6.109 2.466 -1.738 1.00 95.94 176 GLU A N 1
ATOM 1297 C CA . GLU A 1 176 ? -5.653 1.203 -2.295 1.00 95.94 176 GLU A CA 1
ATOM 1298 C C . GLU A 1 176 ? -4.129 1.214 -2.228 1.00 95.94 176 GLU A C 1
ATOM 1300 O O . GLU A 1 176 ? -3.535 2.284 -2.390 1.00 95.94 176 GLU A O 1
ATOM 1305 N N . LEU A 1 177 ? -3.520 0.067 -1.947 1.00 95.94 177 LEU A N 1
ATOM 1306 C CA . LEU A 1 177 ? -2.078 -0.154 -2.025 1.00 95.94 177 LEU A CA 1
ATOM 1307 C C . LEU A 1 177 ? -1.698 -0.753 -3.391 1.00 95.94 177 LEU A C 1
ATOM 1309 O O . LEU A 1 177 ? -2.578 -1.258 -4.093 1.00 95.94 177 LEU A O 1
ATOM 1313 N N . PRO A 1 178 ? -0.420 -0.677 -3.798 1.00 93.06 178 PRO A N 1
ATOM 1314 C CA . PRO A 1 178 ? 0.057 -1.220 -5.072 1.00 93.06 178 PRO A CA 1
ATOM 1315 C C . PRO A 1 178 ? -0.336 -2.676 -5.368 1.00 93.06 178 PRO A C 1
ATOM 1317 O O . PRO A 1 178 ? -0.675 -2.985 -6.510 1.00 93.06 178 PRO A O 1
ATOM 1320 N N . ASP A 1 179 ? -0.367 -3.546 -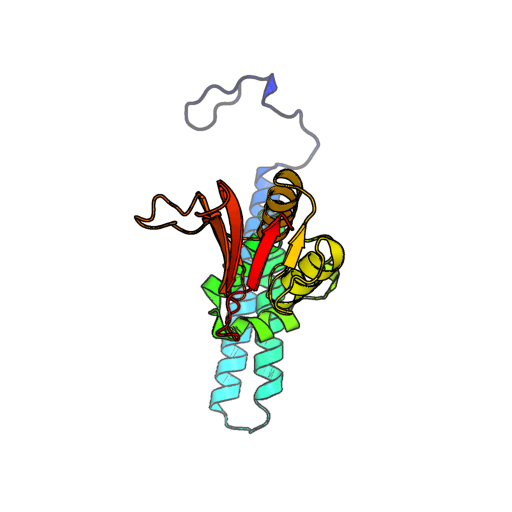4.357 1.00 93.88 179 ASP A N 1
ATOM 1321 C CA . ASP A 1 179 ? -0.791 -4.950 -4.491 1.00 93.88 179 ASP A CA 1
ATOM 1322 C C . ASP A 1 179 ? -2.315 -5.133 -4.668 1.00 93.88 179 ASP A C 1
ATOM 1324 O O . ASP A 1 179 ? -2.800 -6.246 -4.865 1.00 93.88 179 ASP A O 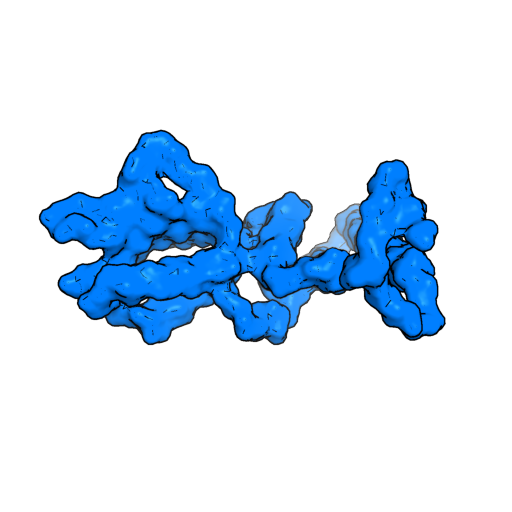1
ATOM 1328 N N . GLY A 1 180 ? -3.093 -4.050 -4.583 1.00 93.69 180 GLY A N 1
ATOM 1329 C CA . GLY A 1 180 ? -4.556 -4.057 -4.626 1.00 93.69 180 GLY A CA 1
ATOM 1330 C C . GLY A 1 180 ? -5.235 -4.174 -3.264 1.00 93.69 180 GLY A C 1
ATOM 1331 O O . GLY A 1 180 ? -6.466 -4.266 -3.209 1.00 93.69 180 GLY A O 1
ATOM 1332 N N . THR A 1 181 ? -4.486 -4.158 -2.160 1.00 96.56 181 THR A N 1
ATOM 1333 C CA . THR A 1 181 ? -5.060 -4.120 -0.814 1.00 96.56 181 THR A CA 1
ATOM 1334 C C . THR A 1 181 ? -5.883 -2.847 -0.637 1.00 96.56 181 THR A C 1
ATOM 1336 O O . THR A 1 181 ? -5.396 -1.728 -0.773 1.00 96.56 181 THR A O 1
ATOM 1339 N N . GLY A 1 182 ? -7.169 -3.016 -0.332 1.00 96.31 182 GLY A N 1
ATOM 1340 C CA . GLY A 1 182 ? -8.113 -1.926 -0.121 1.00 96.31 182 GLY A CA 1
ATOM 1341 C C . GLY A 1 182 ? -8.239 -1.572 1.355 1.00 96.31 182 GLY A C 1
ATOM 1342 O O . GLY A 1 182 ? -8.520 -2.440 2.181 1.00 96.31 182 GLY A O 1
ATOM 1343 N N . ILE A 1 183 ? -8.105 -0.287 1.677 1.00 96.88 183 ILE A N 1
ATOM 1344 C CA . ILE A 1 183 ? -8.137 0.235 3.046 1.00 96.88 183 ILE A CA 1
ATOM 1345 C C . ILE A 1 183 ? -9.191 1.331 3.107 1.00 96.88 183 ILE A C 1
ATOM 1347 O O . ILE A 1 183 ? -9.182 2.279 2.323 1.00 96.88 183 ILE A O 1
ATOM 1351 N N . GLN A 1 184 ? -10.149 1.195 4.016 1.00 95.31 184 GLN A N 1
ATOM 1352 C CA . GLN A 1 184 ? -11.308 2.074 4.054 1.00 95.31 184 GLN A CA 1
ATOM 1353 C C . GLN A 1 184 ? -11.607 2.535 5.472 1.00 95.31 184 GLN A C 1
ATOM 1355 O O . GLN A 1 184 ? -11.937 1.719 6.330 1.00 95.31 184 GLN A O 1
ATOM 1360 N N . LEU A 1 185 ? -11.606 3.849 5.681 1.00 94.31 185 LEU A N 1
ATOM 1361 C CA . LEU A 1 185 ? -12.113 4.467 6.895 1.00 94.31 185 LEU A CA 1
ATOM 1362 C C . LEU A 1 185 ? -13.596 4.774 6.727 1.00 94.31 185 LEU A C 1
ATOM 1364 O O . LEU A 1 185 ? -14.027 5.434 5.776 1.00 94.31 185 LEU A O 1
ATOM 1368 N N . ARG A 1 186 ? -14.400 4.322 7.681 1.00 91.69 186 ARG A N 1
ATOM 1369 C CA . ARG A 1 186 ? -15.832 4.609 7.719 1.00 91.69 186 ARG A CA 1
ATOM 1370 C C . ARG A 1 186 ? -16.293 4.908 9.131 1.00 91.69 186 ARG A C 1
ATOM 1372 O O . ARG A 1 186 ? -15.762 4.376 10.099 1.00 91.69 186 ARG A O 1
ATOM 1379 N N . VAL A 1 187 ? -17.366 5.674 9.233 1.00 86.56 187 VAL A N 1
ATOM 1380 C CA . VAL A 1 187 ? -18.142 5.794 10.472 1.00 86.56 187 VAL A CA 1
ATOM 1381 C C . VAL A 1 187 ? -18.931 4.496 10.664 1.00 86.56 187 VAL A C 1
ATOM 1383 O O . VAL A 1 187 ? -19.822 4.208 9.855 1.00 86.56 187 VAL A O 1
ATOM 1386 N N . ASP A 1 188 ? -18.628 3.682 11.690 1.00 71.88 188 ASP A N 1
ATOM 1387 C CA . ASP A 1 188 ? -19.454 2.503 11.990 1.00 71.88 188 ASP A CA 1
ATOM 1388 C C . ASP A 1 188 ? -20.519 2.766 13.056 1.00 71.88 188 ASP A C 1
ATOM 1390 O O . ASP A 1 188 ? -20.337 3.355 14.122 1.00 71.88 188 ASP A O 1
ATOM 1394 N N . SER A 1 189 ? -21.694 2.259 12.715 1.00 64.88 189 SER A N 1
ATOM 1395 C CA . SER A 1 189 ? -22.958 2.404 13.402 1.00 64.88 189 SER A CA 1
ATOM 1396 C C . SER A 1 189 ? -23.187 1.277 14.412 1.00 64.88 189 SER A C 1
ATOM 1398 O O . SER A 1 189 ? -23.414 0.129 14.037 1.00 64.88 189 SER A O 1
ATOM 1400 N N . LYS A 1 190 ? -23.182 1.656 15.693 1.00 52.62 190 LYS A N 1
ATOM 1401 C CA . LYS A 1 190 ? -24.008 1.205 16.843 1.00 52.62 190 LYS A CA 1
ATOM 1402 C C . LYS A 1 190 ? -23.475 1.855 18.129 1.00 52.62 190 LYS A C 1
ATOM 1404 O O . LYS A 1 190 ? -24.259 2.116 19.033 1.00 5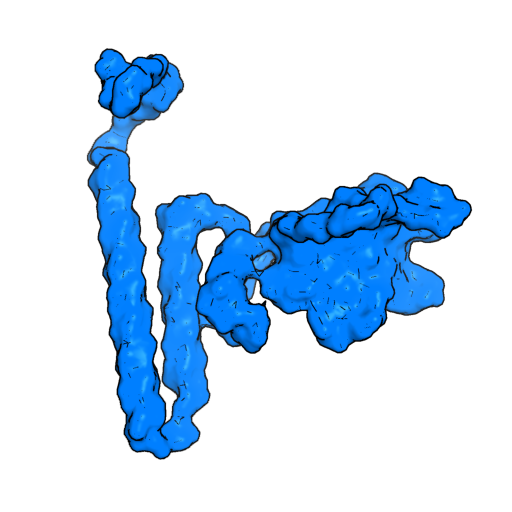2.62 190 LYS A O 1
ATOM 1409 N N . SER A 1 191 ? -22.176 2.160 18.152 1.00 53.56 191 SER A N 1
ATOM 1410 C CA . SER A 1 191 ? -21.434 2.859 19.212 1.00 53.56 191 SER A CA 1
ATOM 1411 C C . SER A 1 191 ? -20.879 4.230 18.782 1.00 53.56 191 SER A C 1
ATOM 1413 O O . SER A 1 191 ? -20.541 5.020 19.653 1.00 53.56 191 SER A O 1
ATOM 1415 N N . GLY A 1 192 ? -20.858 4.550 17.478 1.00 61.78 192 GLY A N 1
ATOM 1416 C CA . GLY A 1 192 ? -20.601 5.905 16.962 1.00 61.78 192 GLY A CA 1
ATOM 1417 C C . GLY A 1 192 ? -19.141 6.254 16.645 1.00 61.78 192 GLY A C 1
ATOM 1418 O O . GLY A 1 192 ? -18.889 7.411 16.331 1.00 61.78 192 GLY A O 1
ATOM 1419 N N . GLY A 1 193 ? -18.214 5.293 16.715 1.00 80.12 193 GLY A N 1
ATOM 1420 C CA . GLY A 1 193 ? -16.792 5.488 16.390 1.00 80.12 193 GLY A CA 1
ATOM 1421 C C . GLY A 1 193 ? -16.417 5.066 14.967 1.00 80.12 193 GLY A C 1
ATOM 1422 O O . GLY A 1 193 ? -17.193 4.394 14.271 1.00 80.12 193 GLY A O 1
ATOM 1423 N N . SER A 1 194 ? -15.223 5.457 14.531 1.00 90.00 194 SER A N 1
ATOM 1424 C CA . SER A 1 194 ? -14.675 5.075 13.232 1.00 90.00 194 SER A CA 1
ATOM 1425 C C . SER A 1 194 ? -14.164 3.642 13.247 1.00 90.00 194 SER A C 1
ATOM 1427 O O . SER A 1 194 ? -13.768 3.082 14.270 1.00 90.00 194 SER A O 1
ATOM 1429 N N . VAL A 1 195 ? -14.203 3.028 12.071 1.00 93.44 195 VAL A N 1
ATOM 1430 C CA . VAL A 1 195 ? -13.715 1.675 11.828 1.00 93.44 195 VAL A CA 1
ATOM 1431 C C . VAL A 1 195 ? -12.928 1.676 10.532 1.00 93.44 195 VAL A C 1
ATOM 1433 O O . VAL A 1 195 ? -13.374 2.249 9.534 1.00 93.44 195 VAL A O 1
ATOM 1436 N N . ILE A 1 196 ? -11.790 0.989 10.549 1.00 95.69 196 ILE A N 1
ATOM 1437 C CA . ILE A 1 196 ? -11.037 0.660 9.342 1.00 95.69 196 ILE A CA 1
ATOM 1438 C C . ILE A 1 196 ? -11.496 -0.717 8.875 1.00 95.69 196 ILE A C 1
ATOM 1440 O O . ILE A 1 196 ? -11.456 -1.674 9.648 1.00 95.69 196 ILE A O 1
ATOM 1444 N N . ASP A 1 197 ? -11.923 -0.820 7.623 1.00 95.00 197 ASP A N 1
ATOM 1445 C CA . ASP A 1 197 ? -12.077 -2.094 6.931 1.00 95.00 197 ASP A CA 1
ATOM 1446 C C . ASP A 1 197 ? -10.884 -2.289 5.985 1.00 95.00 197 ASP A C 1
ATOM 1448 O O . ASP A 1 197 ? -10.578 -1.407 5.180 1.00 95.00 197 ASP A O 1
ATOM 1452 N N . ILE A 1 198 ? -10.243 -3.452 6.064 1.00 96.75 198 ILE A N 1
ATOM 1453 C CA . ILE A 1 198 ? -9.102 -3.829 5.226 1.00 96.75 198 ILE A CA 1
ATOM 1454 C C . ILE A 1 198 ? -9.480 -5.081 4.432 1.00 96.75 198 ILE A C 1
ATOM 1456 O O . ILE A 1 198 ? -9.948 -6.075 5.000 1.00 96.75 198 ILE A O 1
ATOM 1460 N N . VAL A 1 199 ? -9.291 -5.019 3.115 1.00 95.56 199 VAL A N 1
ATOM 1461 C CA . VAL A 1 199 ? -9.575 -6.091 2.156 1.00 95.56 199 VAL A CA 1
ATOM 1462 C C . VAL A 1 199 ? -8.290 -6.423 1.416 1.00 95.56 199 VAL A C 1
ATOM 1464 O O . VAL A 1 199 ? -7.793 -5.597 0.658 1.00 95.56 199 VAL A O 1
ATOM 1467 N N . LYS A 1 200 ? -7.772 -7.633 1.620 1.00 94.00 200 LYS A N 1
ATOM 1468 C CA . LYS A 1 200 ? -6.571 -8.123 0.935 1.00 94.00 200 LYS A CA 1
ATOM 1469 C C . LYS A 1 200 ? -6.957 -8.881 -0.344 1.00 94.00 200 LYS A C 1
ATOM 1471 O O . LYS A 1 200 ? -7.994 -9.550 -0.320 1.00 94.00 200 LYS A O 1
ATOM 1476 N N . PRO A 1 201 ? -6.148 -8.843 -1.418 1.00 87.62 201 PRO A N 1
ATOM 1477 C CA . PRO A 1 201 ? -6.464 -9.486 -2.700 1.00 87.62 201 PRO A CA 1
ATOM 1478 C C . PRO A 1 201 ? -6.781 -10.986 -2.583 1.00 87.62 201 PRO A C 1
ATOM 1480 O O . PRO A 1 201 ? -7.700 -11.484 -3.233 1.00 87.62 201 PRO A O 1
ATOM 1483 N N . GLU A 1 202 ? -6.071 -11.697 -1.704 1.00 80.56 202 GLU A N 1
ATOM 1484 C CA . GLU A 1 202 ? -6.178 -13.157 -1.560 1.00 80.56 202 GLU A CA 1
ATOM 1485 C C . GLU A 1 202 ? -7.152 -13.618 -0.466 1.00 80.56 202 GLU A C 1
ATOM 1487 O O . GLU A 1 202 ? -7.463 -14.807 -0.349 1.00 80.56 202 GLU A O 1
ATOM 1492 N N . VAL A 1 203 ? -7.652 -12.694 0.361 1.00 82.06 203 VAL A N 1
ATOM 1493 C CA . VAL A 1 203 ? -8.421 -13.034 1.562 1.00 82.06 203 VAL A CA 1
ATOM 1494 C C . VAL A 1 203 ? -9.835 -12.485 1.447 1.00 82.06 203 VAL A C 1
ATOM 1496 O O . VAL A 1 203 ? -10.072 -11.283 1.440 1.00 82.06 203 VAL A O 1
ATOM 1499 N N . THR A 1 204 ? -10.826 -13.379 1.450 1.00 79.81 204 THR A N 1
ATOM 1500 C CA . THR A 1 204 ? -12.247 -12.983 1.379 1.00 79.81 204 THR A CA 1
ATOM 1501 C C . THR A 1 204 ? -12.752 -12.297 2.650 1.00 79.81 204 THR A C 1
ATOM 1503 O O . THR A 1 204 ? -13.857 -11.755 2.684 1.00 79.81 204 THR A O 1
ATOM 1506 N N . GLN A 1 205 ? -11.997 -12.406 3.740 1.00 86.94 205 GLN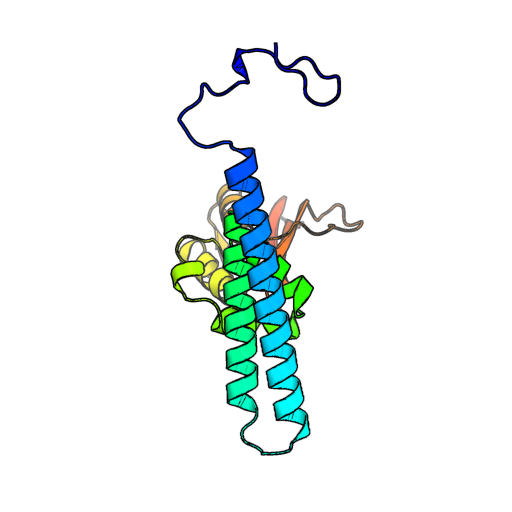 A N 1
ATOM 1507 C CA . GLN A 1 205 ? -12.378 -11.892 5.043 1.00 86.94 205 GLN A CA 1
ATOM 1508 C C . GLN A 1 205 ? -11.906 -10.451 5.220 1.00 86.94 205 GLN A C 1
ATOM 1510 O O . GLN A 1 205 ? -10.722 -10.159 5.112 1.00 86.94 205 GLN A O 1
ATOM 1515 N N . VAL A 1 206 ? -12.846 -9.572 5.566 1.00 91.94 206 VAL A N 1
ATOM 1516 C CA . VAL A 1 206 ? -12.545 -8.185 5.929 1.00 91.94 206 VAL A CA 1
ATOM 1517 C C . VAL A 1 206 ? -11.953 -8.150 7.335 1.00 91.94 206 VAL A C 1
ATOM 1519 O O . VAL A 1 206 ? -12.614 -8.571 8.292 1.00 91.94 206 VAL A O 1
ATOM 1522 N N . ILE A 1 207 ? -10.736 -7.627 7.454 1.00 94.50 207 ILE A N 1
ATOM 1523 C CA . ILE A 1 207 ? -10.108 -7.298 8.736 1.00 94.50 207 ILE A CA 1
ATOM 1524 C C . ILE A 1 207 ? -10.681 -5.959 9.197 1.00 94.50 207 ILE A C 1
ATOM 1526 O O . ILE A 1 207 ? -10.792 -5.022 8.408 1.00 94.50 207 ILE A O 1
ATOM 1530 N N . LYS A 1 208 ? -11.078 -5.874 10.470 1.00 94.56 208 LYS A N 1
ATOM 1531 C CA . LYS A 1 208 ? -11.656 -4.654 11.047 1.00 94.56 208 LYS A CA 1
ATOM 1532 C C . LYS A 1 208 ? -10.817 -4.127 12.188 1.00 94.56 208 LYS A C 1
ATOM 1534 O O . LYS A 1 208 ? -10.602 -4.878 13.138 1.00 94.56 208 LYS A O 1
ATOM 1539 N N . VAL A 1 209 ? -10.458 -2.849 12.143 1.00 95.00 209 VAL A N 1
ATOM 1540 C CA . VAL A 1 209 ? -9.806 -2.133 13.250 1.00 95.00 209 VAL A CA 1
ATOM 1541 C C . VAL A 1 209 ? -10.805 -1.168 13.880 1.00 95.00 209 VAL A C 1
ATOM 1543 O O . VAL A 1 209 ? -11.462 -0.413 13.166 1.00 95.00 209 VAL A O 1
ATOM 1546 N N . HIS A 1 210 ? -10.971 -1.231 15.200 1.00 93.12 210 HIS A N 1
ATOM 1547 C CA . HIS A 1 210 ? -11.946 -0.430 15.947 1.00 93.12 210 HIS A CA 1
ATOM 1548 C C . HIS A 1 210 ? -11.506 -0.231 17.398 1.00 93.12 210 HIS A C 1
ATOM 1550 O O . HIS A 1 210 ? -10.624 -0.929 17.886 1.00 93.12 210 HIS A O 1
ATOM 1556 N N . VAL A 1 211 ? -12.140 0.694 18.110 1.00 92.06 211 VAL A N 1
ATOM 1557 C CA . VAL A 1 211 ? -11.923 0.843 19.555 1.00 92.06 211 VAL A CA 1
ATOM 1558 C C . VAL A 1 211 ? -12.447 -0.394 20.302 1.00 92.06 211 VAL A C 1
ATOM 1560 O O . VAL A 1 211 ? -13.496 -0.932 19.929 1.00 92.06 211 VAL A O 1
ATOM 1563 N N . ARG A 1 212 ? -11.703 -0.838 21.324 1.00 87.19 212 ARG A N 1
ATOM 1564 C CA . ARG A 1 212 ? -12.020 -1.999 22.182 1.00 87.19 212 ARG A CA 1
ATOM 1565 C C . ARG A 1 212 ? -13.399 -1.958 22.856 1.00 87.19 212 ARG A C 1
ATOM 1567 O O . ARG A 1 212 ? -13.852 -0.860 23.251 1.00 87.19 212 ARG A O 1
#

Sequence (212 aa):
MAEADGCLVAPDWSVVSNGVSHTAVIAAHVQALIDADKSAARSIDDASAALLDGEPRHFVPLAIGLAWAVEAAVHAMIAAGVLSVGAMAFALVDRFGIDAWDAIHDALPDSFFQDAGPVDAAGVDDVLNDLTEPGRRGVNRQVESEEDVRAVFDELTEQGRAVRTGDSVKIIERYELPDGTGIQLRVDSKSGGSVIDIVKPEVTQVIKVHVR

Foldseek 3Di:
DDDDPNDDDDVVPDDDDDDDDVVVLVVVLVVLLVVLVVVLVVLVVVLVVVVVVDDPPNPVSVLVSLLSNLVSQVVNCVSVVDDFLLVSLQVSCVVPNLVCSVSSVVSDDPVSCVPHADQAPVSLVVLQVVLWDQDPPRLETADADLVSQVVSLCRNCVSWDWDDPPPDPFWPTWTAHSNGWIWTWGQDPDPGGIKIWIDHPVDPDTYIYYHD